Protein AF-A0A3M1L5C5-F1 (afdb_monomer_lite)

pLDDT: mean 72.17, std 18.56, range [34.12, 91.38]

Structure (mmCIF, N/CA/C/O backbone):
data_AF-A0A3M1L5C5-F1
#
_entry.id   AF-A0A3M1L5C5-F1
#
loop_
_atom_site.group_PDB
_atom_site.id
_atom_site.type_symbol
_atom_site.label_atom_id
_atom_site.label_alt_id
_atom_site.label_comp_id
_atom_site.label_asym_id
_atom_site.label_entity_id
_atom_site.label_seq_id
_atom_site.pdbx_PDB_ins_code
_atom_site.Cartn_x
_atom_site.Cartn_y
_atom_site.Cartn_z
_atom_site.occupancy
_atom_site.B_iso_or_equiv
_atom_site.auth_seq_id
_atom_site.auth_comp_id
_atom_site.auth_asym_id
_atom_site.auth_atom_id
_atom_site.pdbx_PDB_model_num
ATOM 1 N N . MET A 1 1 ? -15.051 -17.434 25.158 1.00 36.50 1 MET A N 1
ATOM 2 C CA . MET A 1 1 ? -15.790 -16.157 25.187 1.00 36.50 1 MET A CA 1
ATOM 3 C C . MET A 1 1 ? -15.010 -15.165 24.342 1.00 36.50 1 MET A C 1
ATOM 5 O O . MET A 1 1 ? -14.059 -14.577 24.832 1.00 36.50 1 MET A O 1
ATOM 9 N N . THR A 1 2 ? -15.305 -15.079 23.048 1.00 41.31 2 THR A N 1
ATOM 10 C CA . THR A 1 2 ? -14.713 -14.069 22.162 1.00 41.31 2 THR A CA 1
ATOM 11 C C . THR A 1 2 ? -15.568 -12.816 22.294 1.00 41.31 2 THR A C 1
ATOM 13 O O . THR A 1 2 ? -16.698 -12.816 21.811 1.00 41.31 2 THR A O 1
ATOM 16 N N . SER A 1 3 ? -15.082 -11.795 23.008 1.00 49.91 3 SER A N 1
ATOM 17 C CA . SER A 1 3 ? -15.701 -10.468 22.960 1.00 49.91 3 SER A CA 1
ATOM 18 C C . SER A 1 3 ? -15.765 -10.049 21.501 1.00 49.91 3 SER A C 1
ATOM 20 O O . SER A 1 3 ? -14.724 -9.942 20.853 1.00 49.91 3 SER A O 1
ATOM 22 N N . THR A 1 4 ? -16.974 -9.872 20.975 1.00 56.56 4 THR A N 1
ATOM 23 C CA . THR A 1 4 ? -17.173 -9.216 19.688 1.00 56.56 4 THR A CA 1
ATOM 24 C C . THR A 1 4 ? -16.481 -7.860 19.787 1.00 56.56 4 THR A C 1
ATOM 26 O O . THR A 1 4 ? -16.804 -7.112 20.715 1.00 56.56 4 THR A O 1
ATOM 29 N N . PRO A 1 5 ? -15.481 -7.572 18.941 1.00 66.19 5 PRO A N 1
ATOM 30 C CA . PRO A 1 5 ? -14.798 -6.296 19.009 1.00 66.19 5 PRO A CA 1
ATOM 31 C C . PRO A 1 5 ? -15.811 -5.172 18.788 1.00 66.19 5 PRO A C 1
ATOM 33 O O . PRO A 1 5 ? -16.763 -5.308 18.014 1.00 66.19 5 PRO A O 1
ATOM 36 N N . ASP A 1 6 ? -15.639 -4.091 19.544 1.00 82.25 6 ASP A N 1
ATOM 37 C CA . ASP A 1 6 ? -16.478 -2.908 19.418 1.00 82.25 6 ASP A CA 1
ATOM 38 C C . ASP A 1 6 ? -16.361 -2.388 17.971 1.00 82.25 6 ASP A C 1
ATOM 40 O O . ASP A 1 6 ? -15.245 -2.094 17.524 1.00 82.25 6 ASP A O 1
ATOM 44 N N . PRO A 1 7 ? -17.476 -2.267 17.220 1.00 83.12 7 PRO A N 1
ATOM 45 C CA . PRO A 1 7 ? -17.448 -1.796 15.837 1.00 83.12 7 PRO A CA 1
ATOM 46 C C . PRO A 1 7 ? -16.804 -0.410 15.700 1.00 83.12 7 PRO A C 1
ATOM 48 O O . PRO A 1 7 ? -16.239 -0.099 14.650 1.00 83.12 7 PRO A O 1
ATOM 51 N N . LYS A 1 8 ? -16.850 0.413 16.757 1.00 84.38 8 LYS A N 1
ATOM 52 C CA . LYS A 1 8 ? -16.126 1.678 16.838 1.00 84.38 8 LYS A CA 1
ATOM 53 C C . LYS A 1 8 ? -14.621 1.430 16.820 1.00 84.38 8 LYS A C 1
ATOM 55 O O . LYS A 1 8 ? -13.940 1.919 15.923 1.00 84.38 8 LYS A O 1
ATOM 60 N N . SER A 1 9 ? -14.110 0.644 17.769 1.00 83.25 9 SER A N 1
ATOM 61 C CA . SER A 1 9 ? -12.679 0.334 17.894 1.00 83.25 9 SER A CA 1
ATOM 62 C C . SER A 1 9 ? -12.112 -0.366 16.658 1.00 83.25 9 SER A C 1
ATOM 64 O O . SER A 1 9 ? -10.977 -0.090 16.271 1.00 83.25 9 SER A O 1
ATOM 66 N N . ASP A 1 10 ? -12.904 -1.210 15.997 1.00 86.62 10 ASP A N 1
ATOM 67 C CA . ASP A 1 10 ? -12.518 -1.851 14.739 1.00 86.62 10 ASP A CA 1
ATOM 68 C C . ASP A 1 10 ? -12.305 -0.840 13.609 1.00 86.62 10 ASP A C 1
ATOM 70 O O . ASP A 1 10 ? -11.320 -0.930 12.871 1.00 86.62 10 ASP A O 1
ATOM 74 N N . LEU A 1 11 ? -13.202 0.142 13.470 1.00 85.00 11 LEU A N 1
ATOM 75 C CA . LEU A 1 11 ? -13.046 1.214 12.487 1.00 85.00 11 LEU A CA 1
ATOM 76 C C . LEU A 1 11 ? -11.833 2.087 12.808 1.00 85.00 11 LEU A C 1
ATOM 78 O O . LEU A 1 11 ? -11.059 2.392 11.903 1.00 85.00 11 LEU A O 1
ATOM 82 N N . GLU A 1 12 ? -11.610 2.427 14.080 1.00 88.50 12 GLU A N 1
ATOM 83 C CA . GLU A 1 12 ? -10.416 3.178 14.477 1.00 88.50 12 GLU A CA 1
ATOM 84 C C . GLU A 1 12 ? -9.132 2.430 14.123 1.00 88.50 12 GLU A C 1
ATOM 86 O O . GLU A 1 12 ? -8.190 3.018 13.591 1.00 88.50 12 GLU A O 1
ATOM 91 N N . HIS A 1 13 ? -9.094 1.125 14.402 1.00 86.50 13 HIS A N 1
ATOM 92 C CA . HIS A 1 13 ? -7.939 0.295 14.102 1.00 86.50 13 HIS A CA 1
ATOM 93 C C . HIS A 1 13 ? -7.663 0.253 12.596 1.00 86.50 13 HIS A C 1
ATOM 95 O O . HIS A 1 13 ? -6.519 0.427 12.178 1.00 86.50 13 HIS A O 1
ATOM 101 N N . ARG A 1 14 ? -8.707 0.096 11.773 1.00 85.12 14 ARG A N 1
ATOM 102 C CA . ARG A 1 14 ? -8.587 0.091 10.306 1.00 85.12 14 ARG A CA 1
ATOM 103 C C . ARG A 1 14 ? -8.108 1.434 9.760 1.00 85.12 14 ARG A C 1
ATOM 105 O O . ARG A 1 14 ? -7.193 1.452 8.942 1.00 85.12 14 ARG A O 1
ATOM 112 N N . ILE A 1 15 ? -8.664 2.546 10.247 1.00 86.44 15 ILE A N 1
ATOM 113 C CA . ILE A 1 15 ? -8.257 3.898 9.836 1.00 86.44 15 ILE A CA 1
ATOM 114 C C . ILE A 1 15 ? -6.783 4.142 10.187 1.00 86.44 15 ILE A C 1
ATOM 116 O O . ILE A 1 15 ? -6.012 4.573 9.330 1.00 86.44 15 ILE A O 1
ATOM 120 N N . ARG A 1 16 ? -6.360 3.805 11.415 1.00 87.75 16 ARG A N 1
ATOM 121 C CA . ARG A 1 16 ? -4.958 3.930 11.850 1.00 87.75 16 ARG A CA 1
ATOM 122 C C . ARG A 1 16 ? -4.014 3.050 11.031 1.00 87.75 16 ARG A C 1
ATOM 124 O O . ARG A 1 16 ? -2.935 3.499 10.655 1.00 87.75 16 ARG A O 1
ATOM 131 N N . ALA A 1 17 ? -4.408 1.807 10.754 1.00 82.69 17 ALA A N 1
ATOM 132 C CA . ALA A 1 17 ? -3.598 0.870 9.983 1.00 82.69 17 ALA A CA 1
ATOM 133 C C . ALA A 1 17 ? -3.392 1.345 8.536 1.00 82.69 17 ALA A C 1
ATOM 135 O O . ALA A 1 17 ? -2.259 1.357 8.059 1.00 82.69 17 ALA A O 1
ATOM 136 N N . ALA A 1 18 ? -4.451 1.804 7.863 1.00 82.19 18 ALA A N 1
ATOM 137 C CA . ALA A 1 18 ? -4.327 2.365 6.518 1.00 82.19 18 ALA A CA 1
ATOM 138 C C . ALA A 1 18 ? -3.514 3.663 6.504 1.00 82.19 18 ALA A C 1
ATOM 140 O O . ALA A 1 18 ? -2.693 3.857 5.610 1.00 82.19 18 ALA A O 1
ATOM 141 N N . TYR A 1 19 ? -3.676 4.526 7.512 1.00 87.19 19 TYR A N 1
ATOM 142 C CA . TYR A 1 19 ? -2.877 5.747 7.604 1.00 87.19 19 TYR A CA 1
ATOM 143 C C . TYR A 1 19 ? -1.382 5.446 7.773 1.00 87.19 19 TYR A C 1
ATOM 145 O O . TYR A 1 19 ? -0.552 6.067 7.112 1.00 87.19 19 TYR A O 1
ATOM 153 N N . ARG A 1 20 ? -1.029 4.434 8.576 1.00 90.12 20 ARG A N 1
ATOM 154 C CA . ARG A 1 20 ? 0.357 3.958 8.684 1.00 90.12 20 ARG A CA 1
ATOM 155 C C . ARG A 1 20 ? 0.891 3.458 7.340 1.00 90.12 20 ARG A C 1
ATOM 157 O O . ARG A 1 20 ? 1.989 3.835 6.951 1.00 90.12 20 ARG A O 1
ATOM 164 N N . LEU A 1 21 ? 0.099 2.677 6.607 1.00 83.31 21 LEU A N 1
ATOM 165 C CA . LEU A 1 21 ? 0.492 2.156 5.295 1.00 83.31 21 LEU A CA 1
ATOM 166 C C . LEU A 1 21 ? 0.749 3.284 4.279 1.00 83.31 21 LEU A C 1
ATOM 168 O O . LEU A 1 21 ? 1.678 3.214 3.480 1.00 83.31 21 LEU A O 1
ATOM 172 N N . ILE A 1 22 ? -0.038 4.359 4.332 1.00 87.56 22 ILE A N 1
ATOM 173 C CA . ILE A 1 22 ? 0.186 5.557 3.513 1.00 87.56 22 ILE A CA 1
ATOM 174 C C . ILE A 1 22 ? 1.525 6.212 3.852 1.00 87.56 22 ILE A C 1
ATOM 176 O O . ILE A 1 22 ? 2.265 6.564 2.935 1.00 87.56 22 ILE A O 1
ATOM 180 N N . GLN A 1 23 ? 1.848 6.365 5.139 1.00 87.25 23 GLN A N 1
ATOM 181 C CA . GLN A 1 23 ? 3.136 6.924 5.561 1.00 87.25 23 GLN A CA 1
ATOM 182 C C . GLN A 1 23 ? 4.307 6.060 5.074 1.00 87.25 23 GLN A C 1
ATOM 184 O O . GLN A 1 23 ? 5.283 6.599 4.556 1.00 87.25 23 GLN A O 1
ATOM 189 N N . GLU A 1 24 ? 4.174 4.733 5.150 1.00 83.94 24 GLU A N 1
ATOM 190 C CA . GLU A 1 24 ? 5.160 3.793 4.606 1.00 83.94 24 GLU A CA 1
ATOM 191 C C . GLU A 1 24 ? 5.331 3.971 3.087 1.00 83.94 24 GLU A C 1
ATOM 193 O O . GLU A 1 24 ? 6.455 4.061 2.596 1.00 83.94 24 GLU A O 1
ATOM 198 N N . TYR A 1 25 ? 4.243 4.108 2.320 1.00 84.00 25 TYR A N 1
ATOM 199 C CA . TYR A 1 25 ? 4.338 4.365 0.877 1.00 84.00 25 TYR A CA 1
ATOM 200 C C . TYR A 1 25 ? 4.987 5.710 0.546 1.00 84.00 25 TYR A C 1
ATOM 202 O O . TYR A 1 25 ? 5.740 5.804 -0.425 1.00 84.00 25 TYR A O 1
ATOM 210 N N . GLU A 1 26 ? 4.718 6.752 1.329 1.00 85.12 26 GLU A N 1
ATOM 211 C CA . GLU A 1 26 ? 5.349 8.060 1.152 1.00 85.12 26 GLU A CA 1
ATOM 212 C C . GLU A 1 26 ? 6.854 8.003 1.430 1.00 85.12 26 GLU A C 1
ATOM 214 O O . GLU A 1 26 ? 7.645 8.546 0.655 1.00 85.12 26 GLU A O 1
ATOM 219 N N . GLU A 1 27 ? 7.271 7.279 2.467 1.00 86.31 27 GLU A N 1
ATOM 220 C CA . GLU A 1 27 ? 8.683 7.042 2.768 1.00 86.31 27 GLU A CA 1
ATOM 221 C C . GLU A 1 27 ? 9.373 6.212 1.670 1.00 86.31 27 GLU A C 1
ATOM 223 O O . GLU A 1 27 ? 10.458 6.563 1.188 1.00 86.31 27 GLU A O 1
ATOM 228 N N . LEU A 1 28 ? 8.712 5.160 1.181 1.00 79.25 28 LEU A N 1
ATOM 229 C CA . LEU A 1 28 ? 9.195 4.361 0.054 1.00 79.25 28 LEU A CA 1
ATOM 230 C C . LEU A 1 28 ? 9.289 5.187 -1.237 1.00 79.25 28 LEU A C 1
ATOM 232 O O . LEU A 1 28 ? 10.212 4.999 -2.028 1.00 79.25 28 LEU A O 1
ATOM 236 N N . MET A 1 29 ? 8.395 6.152 -1.462 1.00 83.62 29 MET A N 1
ATOM 237 C CA . MET A 1 29 ? 8.500 7.079 -2.595 1.00 83.62 29 MET A CA 1
ATOM 238 C C . MET A 1 29 ? 9.720 8.002 -2.509 1.00 83.62 29 MET A C 1
ATOM 240 O O . MET A 1 29 ? 10.295 8.348 -3.551 1.00 83.62 29 MET A O 1
ATOM 244 N N . LEU A 1 30 ? 10.098 8.424 -1.299 1.00 81.56 30 LEU A N 1
ATOM 245 C CA . LEU A 1 30 ? 11.271 9.271 -1.073 1.00 81.56 30 LEU A CA 1
ATOM 246 C C . LEU A 1 30 ? 12.569 8.500 -1.332 1.00 81.56 30 LEU A C 1
ATOM 248 O O . LEU A 1 30 ? 13.484 9.039 -1.955 1.00 81.56 30 LEU A O 1
ATOM 252 N N . THR A 1 31 ? 12.626 7.237 -0.912 1.00 81.31 31 THR A N 1
ATOM 253 C CA . THR A 1 31 ? 13.825 6.387 -1.009 1.00 81.31 31 THR A CA 1
ATOM 254 C C . THR A 1 31 ? 13.946 5.634 -2.339 1.00 81.31 31 THR A C 1
ATOM 256 O O . THR A 1 31 ? 15.054 5.303 -2.767 1.00 81.31 31 THR A O 1
ATOM 259 N N . ALA A 1 32 ? 12.838 5.397 -3.048 1.00 77.88 32 ALA A N 1
ATOM 260 C CA . ALA A 1 32 ? 12.860 4.715 -4.337 1.00 77.88 32 ALA A CA 1
ATOM 261 C C . ALA A 1 32 ? 13.642 5.511 -5.394 1.00 77.88 32 ALA A C 1
ATOM 263 O O . ALA A 1 32 ? 13.412 6.699 -5.619 1.00 77.88 32 ALA A O 1
ATOM 264 N N . SER A 1 33 ? 14.536 4.830 -6.111 1.00 70.00 33 SER A N 1
ATOM 265 C CA . SER A 1 33 ? 15.227 5.394 -7.282 1.00 70.00 33 SER A CA 1
ATOM 266 C C . SER A 1 33 ? 14.482 5.116 -8.595 1.00 70.00 33 SER A C 1
ATOM 268 O O . SER A 1 33 ? 14.659 5.846 -9.567 1.00 70.00 33 SER A O 1
ATOM 270 N N . ASP A 1 34 ? 13.627 4.085 -8.628 1.00 79.62 34 ASP A N 1
ATOM 271 C CA . ASP A 1 34 ? 12.848 3.711 -9.814 1.00 79.62 34 ASP A CA 1
ATOM 272 C C . ASP A 1 34 ? 11.567 4.566 -9.943 1.00 79.62 34 ASP A C 1
ATOM 274 O O . ASP A 1 34 ? 10.692 4.500 -9.071 1.00 79.62 34 ASP A O 1
ATOM 278 N N . PRO A 1 35 ? 11.393 5.338 -11.034 1.00 69.56 35 PRO A N 1
ATOM 279 C CA . PRO A 1 35 ? 10.185 6.128 -11.261 1.00 69.56 35 PRO A CA 1
ATOM 280 C C . PRO A 1 35 ? 8.910 5.279 -11.374 1.00 69.56 35 PRO A C 1
ATOM 282 O O . PRO A 1 35 ? 7.837 5.758 -11.004 1.00 69.56 35 PRO A O 1
ATOM 285 N N . LYS A 1 36 ? 8.986 4.015 -11.819 1.00 71.00 36 LYS A N 1
ATOM 286 C CA . LYS A 1 36 ? 7.802 3.136 -11.871 1.00 71.00 36 LYS A CA 1
ATOM 287 C C . LYS A 1 36 ? 7.345 2.710 -10.480 1.00 71.00 36 LYS A C 1
ATOM 289 O O . LYS A 1 36 ? 6.142 2.655 -10.233 1.00 71.00 36 LYS A O 1
ATOM 294 N N . ALA A 1 37 ? 8.279 2.438 -9.570 1.00 70.50 37 ALA A N 1
ATOM 295 C CA . ALA A 1 37 ? 7.965 2.176 -8.167 1.00 70.50 37 ALA A CA 1
ATOM 296 C C . ALA A 1 37 ? 7.266 3.384 -7.521 1.00 70.50 37 ALA A C 1
ATOM 298 O O . ALA A 1 37 ? 6.219 3.220 -6.903 1.00 70.50 37 ALA A O 1
ATOM 299 N N . LYS A 1 38 ? 7.743 4.612 -7.776 1.00 74.75 38 LYS A N 1
ATOM 300 C CA . LYS A 1 38 ? 7.094 5.837 -7.266 1.00 74.75 38 LYS A CA 1
ATOM 301 C C . LYS A 1 38 ? 5.657 6.008 -7.750 1.00 74.75 38 LYS A C 1
ATOM 303 O O . LYS A 1 38 ? 4.785 6.360 -6.963 1.00 74.75 38 LYS A O 1
ATOM 308 N N . VAL A 1 39 ? 5.398 5.760 -9.037 1.00 77.44 39 VAL A N 1
ATOM 309 C CA . VAL A 1 39 ? 4.034 5.829 -9.591 1.00 77.44 39 VAL A CA 1
ATOM 310 C C . VAL A 1 39 ? 3.125 4.781 -8.942 1.00 77.44 39 VAL A C 1
ATOM 312 O O . VAL A 1 39 ? 1.970 5.086 -8.648 1.00 77.44 39 VAL A O 1
ATOM 315 N N . ARG A 1 40 ? 3.643 3.576 -8.672 1.00 72.62 40 ARG A N 1
ATOM 316 C CA . ARG A 1 40 ? 2.900 2.514 -7.980 1.00 72.62 40 ARG A CA 1
ATOM 317 C C . ARG A 1 40 ? 2.580 2.889 -6.537 1.00 72.62 40 ARG A C 1
ATOM 319 O O . ARG A 1 40 ? 1.407 2.917 -6.191 1.00 72.62 40 ARG A O 1
ATOM 326 N N . TYR A 1 41 ? 3.569 3.286 -5.740 1.00 81.62 41 TYR A N 1
ATOM 327 C CA . TYR A 1 41 ? 3.344 3.722 -4.356 1.00 81.62 41 TYR A CA 1
ATOM 328 C C . TYR A 1 41 ? 2.381 4.904 -4.266 1.00 81.62 41 TYR A C 1
ATOM 330 O O . TYR A 1 41 ? 1.509 4.919 -3.405 1.00 81.62 41 TYR A O 1
ATOM 338 N N . ARG A 1 42 ? 2.453 5.851 -5.209 1.00 80.06 42 ARG A N 1
ATOM 339 C CA . ARG A 1 42 ? 1.487 6.952 -5.287 1.00 80.06 42 ARG A CA 1
ATOM 340 C C . ARG A 1 42 ? 0.064 6.453 -5.541 1.00 80.06 42 ARG A C 1
ATOM 342 O O . ARG A 1 42 ? -0.875 6.980 -4.951 1.00 80.06 42 ARG A O 1
ATOM 349 N N . ARG A 1 43 ? -0.104 5.465 -6.424 1.00 80.31 43 ARG A N 1
ATOM 350 C CA . ARG A 1 43 ? -1.409 4.862 -6.721 1.00 80.31 43 ARG A CA 1
ATOM 351 C C . ARG A 1 43 ? -1.951 4.078 -5.524 1.00 80.31 43 ARG A C 1
ATOM 353 O O . ARG A 1 43 ? -3.134 4.195 -5.230 1.00 80.31 43 ARG A O 1
ATOM 360 N N . GLU A 1 44 ? -1.110 3.307 -4.845 1.00 80.88 44 GLU A N 1
ATOM 361 C CA . GLU A 1 44 ? -1.508 2.542 -3.657 1.00 80.88 44 GLU A CA 1
ATOM 362 C C . GLU A 1 44 ? -1.851 3.466 -2.487 1.00 80.88 44 GLU A C 1
ATOM 364 O O . GLU A 1 44 ? -2.916 3.332 -1.892 1.00 80.88 44 GLU A O 1
ATOM 369 N N . ALA A 1 45 ? -1.038 4.493 -2.228 1.00 84.62 45 ALA A N 1
ATOM 370 C CA . ALA A 1 45 ? -1.354 5.517 -1.237 1.00 84.62 45 ALA A CA 1
ATOM 371 C C . ALA A 1 45 ? -2.693 6.212 -1.539 1.00 84.62 45 ALA A C 1
ATOM 373 O O . ALA A 1 45 ? -3.480 6.437 -0.623 1.00 84.62 45 ALA A O 1
ATOM 374 N N . ALA A 1 46 ? -2.988 6.513 -2.810 1.00 84.06 46 ALA A N 1
ATOM 375 C CA . ALA A 1 46 ? -4.276 7.085 -3.207 1.00 84.06 46 ALA A CA 1
ATOM 376 C C . ALA A 1 46 ? -5.456 6.139 -2.913 1.00 84.06 46 ALA A C 1
ATOM 378 O O . ALA A 1 46 ? -6.444 6.575 -2.331 1.00 84.06 46 ALA A O 1
ATOM 379 N N . GLN A 1 47 ? -5.326 4.843 -3.221 1.00 85.19 47 GLN A N 1
ATOM 380 C CA . GLN A 1 47 ? -6.356 3.845 -2.892 1.00 85.19 47 GLN A CA 1
ATOM 381 C C . GLN A 1 47 ? -6.608 3.750 -1.381 1.00 85.19 47 GLN A C 1
ATOM 383 O O . GLN A 1 47 ? -7.753 3.639 -0.945 1.00 85.19 47 GLN A O 1
ATOM 388 N N . GLN A 1 48 ? -5.554 3.822 -0.563 1.00 85.81 48 GLN A N 1
ATOM 389 C CA . GLN A 1 48 ? -5.701 3.808 0.894 1.00 85.81 48 GLN A CA 1
ATOM 390 C C . GLN A 1 48 ? -6.422 5.059 1.415 1.00 85.81 48 GLN A C 1
ATOM 392 O O . GLN A 1 48 ? -7.227 4.954 2.339 1.00 85.81 48 GLN A O 1
ATOM 397 N N . TRP A 1 49 ? -6.203 6.229 0.805 1.00 88.81 49 TRP A N 1
ATOM 398 C CA . TRP A 1 49 ? -6.967 7.435 1.139 1.00 88.81 49 TRP A CA 1
ATOM 399 C C . TRP A 1 49 ? -8.461 7.286 0.839 1.00 88.81 49 TRP A C 1
ATOM 401 O O . TRP A 1 49 ? -9.276 7.684 1.672 1.00 88.81 49 TRP A O 1
ATOM 411 N N . ASP A 1 50 ? -8.826 6.657 -0.281 1.00 88.25 50 ASP A N 1
ATOM 412 C CA . ASP A 1 50 ? -10.231 6.398 -0.625 1.00 88.25 50 ASP A CA 1
ATOM 413 C C . ASP A 1 50 ? -10.913 5.460 0.391 1.00 88.25 50 ASP A C 1
ATOM 415 O O . ASP A 1 50 ? -12.090 5.633 0.722 1.00 88.25 50 ASP A O 1
ATOM 419 N N . LEU A 1 51 ? -10.181 4.470 0.918 1.00 87.38 51 LEU A N 1
ATOM 420 C CA . LEU A 1 51 ? -10.672 3.582 1.980 1.00 87.38 51 LEU A CA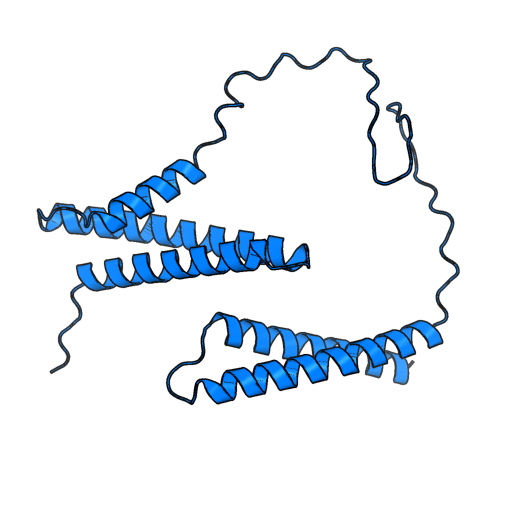 1
ATOM 421 C C . LEU A 1 51 ? -10.836 4.322 3.311 1.00 87.38 51 LEU A C 1
ATOM 423 O O . LEU A 1 51 ? -11.855 4.158 3.985 1.00 87.38 51 LEU A O 1
ATOM 427 N N . ILE A 1 52 ? -9.867 5.168 3.673 1.00 87.62 52 ILE A N 1
ATOM 428 C CA . ILE A 1 52 ? -9.944 6.010 4.871 1.00 87.62 52 ILE A CA 1
ATOM 429 C C . ILE A 1 52 ? -11.161 6.936 4.797 1.00 87.62 52 ILE A C 1
ATOM 431 O O . ILE A 1 52 ? -11.872 7.043 5.790 1.00 87.62 52 ILE A O 1
ATOM 435 N N . GLU A 1 53 ? -11.456 7.553 3.648 1.00 88.50 53 GLU A N 1
ATOM 436 C CA . GLU A 1 53 ? -12.637 8.418 3.477 1.00 88.50 53 GLU A CA 1
ATOM 437 C C . GLU A 1 53 ? -13.938 7.651 3.785 1.00 88.50 53 GLU A C 1
ATOM 439 O O . GLU A 1 53 ? -14.775 8.113 4.567 1.00 88.50 53 GLU A O 1
ATOM 444 N N . GLN A 1 54 ? -14.073 6.430 3.258 1.00 88.94 54 GLN A N 1
ATOM 445 C CA . GLN A 1 54 ? -15.240 5.571 3.500 1.00 88.94 54 GLN A CA 1
ATOM 446 C C . GLN A 1 54 ? -15.366 5.141 4.969 1.00 88.94 54 GLN A C 1
ATOM 448 O O . GLN A 1 54 ? -16.464 5.154 5.543 1.00 88.94 54 GLN A O 1
ATOM 453 N N . TRP A 1 55 ? -14.256 4.761 5.605 1.00 90.75 55 TRP A N 1
ATOM 454 C CA . TRP A 1 55 ? -14.260 4.338 7.006 1.00 90.75 55 TRP A CA 1
ATOM 455 C C . TRP A 1 55 ? -14.465 5.503 7.966 1.00 90.75 55 TRP A C 1
ATOM 457 O O . TRP A 1 55 ? -15.199 5.341 8.937 1.00 90.75 55 TRP A O 1
ATOM 467 N N . VAL A 1 56 ? -13.901 6.680 7.684 1.00 89.50 56 VAL A N 1
ATOM 468 C CA . VAL A 1 56 ? -14.132 7.908 8.458 1.00 89.50 56 VAL A CA 1
ATOM 469 C C . VAL A 1 56 ? -15.601 8.314 8.388 1.00 89.50 56 VAL A C 1
ATOM 471 O O . VAL A 1 56 ? -16.187 8.603 9.427 1.00 89.50 56 VAL A O 1
ATOM 474 N N . ALA A 1 57 ? -16.231 8.274 7.209 1.00 89.44 57 ALA A N 1
ATOM 475 C CA . ALA A 1 57 ? -17.661 8.560 7.079 1.00 89.44 57 ALA A CA 1
ATOM 476 C C . ALA A 1 57 ? -18.518 7.578 7.901 1.00 89.44 57 ALA A C 1
ATOM 478 O O . ALA A 1 57 ? -19.441 7.982 8.613 1.00 89.44 57 ALA A O 1
ATOM 479 N N . SER A 1 58 ? -18.168 6.289 7.857 1.00 89.06 58 SER A N 1
ATOM 480 C CA . SER A 1 58 ? -18.829 5.245 8.651 1.00 89.06 58 SER A CA 1
ATOM 481 C C . SER A 1 58 ? -18.624 5.450 10.159 1.00 89.06 58 SER A C 1
ATOM 483 O O . SER A 1 58 ? -19.566 5.312 10.939 1.00 89.06 58 SER A O 1
ATOM 485 N N . TYR A 1 59 ? -17.411 5.826 10.571 1.00 89.38 59 TYR A N 1
ATOM 486 C CA . TYR A 1 59 ? -17.046 6.110 11.959 1.00 89.38 59 TYR A CA 1
ATOM 487 C C . TYR A 1 59 ? -17.764 7.354 12.489 1.00 89.38 59 TYR A C 1
ATOM 489 O O . TYR A 1 59 ? -18.319 7.319 13.583 1.00 89.38 59 TYR A O 1
ATOM 497 N N . GLN A 1 60 ? -17.855 8.422 11.693 1.00 90.12 60 GLN A N 1
ATOM 498 C CA . GLN A 1 60 ? -18.592 9.633 12.047 1.00 90.12 60 GLN A CA 1
ATOM 499 C C . GLN A 1 60 ? -20.084 9.347 12.259 1.00 90.12 60 GLN A C 1
ATOM 501 O O . GLN A 1 60 ? -20.658 9.800 13.250 1.00 90.12 60 GLN A O 1
ATOM 506 N N . ALA A 1 61 ? -20.712 8.573 11.368 1.00 89.62 61 ALA A N 1
ATOM 507 C CA . ALA A 1 61 ? -22.111 8.174 11.523 1.00 89.62 61 ALA A CA 1
ATOM 508 C C . ALA A 1 61 ? -22.331 7.338 12.798 1.00 89.62 61 ALA A C 1
ATOM 510 O O . ALA A 1 61 ? -23.357 7.467 13.468 1.00 89.62 61 ALA A O 1
ATOM 511 N N . LEU A 1 62 ? -21.359 6.496 13.156 1.00 89.88 62 LEU A N 1
ATOM 512 C CA . LEU A 1 62 ? -21.395 5.694 14.373 1.00 89.88 62 LEU A CA 1
ATOM 513 C C . LEU A 1 62 ? -21.217 6.560 15.633 1.00 89.88 62 LEU A C 1
ATOM 515 O O . LEU A 1 62 ? -22.011 6.433 16.561 1.00 89.88 62 LEU A O 1
ATOM 519 N N . CYS A 1 63 ? -20.271 7.502 15.637 1.00 89.06 63 CYS A N 1
ATOM 520 C CA . CYS A 1 63 ? -20.092 8.492 16.706 1.00 89.06 63 CYS A CA 1
ATOM 521 C C . CYS A 1 63 ? -21.358 9.330 16.944 1.00 89.06 63 CYS A C 1
ATOM 523 O O . CYS A 1 63 ? -21.772 9.490 18.087 1.00 89.06 63 CYS A O 1
ATOM 525 N N . GLN A 1 64 ? -22.022 9.795 15.879 1.00 90.75 64 GLN A N 1
ATOM 526 C CA . GLN A 1 64 ? -23.286 10.541 15.985 1.00 90.75 64 GLN A CA 1
ATOM 527 C C . GLN A 1 64 ? -24.407 9.715 16.621 1.00 90.75 64 GLN A C 1
ATOM 529 O O . GLN A 1 64 ? -25.209 10.240 17.384 1.00 90.75 64 GLN A O 1
ATOM 534 N N . ARG A 1 65 ? -24.471 8.415 16.314 1.00 90.75 65 ARG A N 1
ATOM 535 C CA . ARG A 1 65 ? -25.467 7.510 16.902 1.00 90.75 65 ARG A CA 1
ATOM 536 C C . ARG A 1 65 ? -25.211 7.213 18.376 1.00 90.75 65 ARG A C 1
ATOM 538 O O . ARG A 1 65 ? -26.165 6.931 19.092 1.00 90.75 65 ARG A O 1
ATOM 545 N N . LEU A 1 66 ? -23.947 7.210 18.788 1.00 89.88 66 LEU A N 1
ATOM 546 C CA . LEU A 1 66 ? -23.533 6.937 20.164 1.00 89.88 66 LEU A CA 1
ATOM 547 C C . LEU A 1 66 ? -23.425 8.207 21.023 1.00 89.88 66 LEU A C 1
ATOM 549 O O . LEU A 1 66 ? -23.181 8.087 22.216 1.00 89.88 66 LEU A O 1
ATOM 553 N N . ASP A 1 67 ? -23.614 9.393 20.434 1.00 91.38 67 ASP A N 1
ATOM 554 C CA . ASP A 1 67 ? -23.378 10.701 21.069 1.00 91.38 67 ASP A CA 1
ATOM 555 C C . ASP A 1 67 ? -21.956 10.839 21.650 1.00 91.38 67 ASP A C 1
ATOM 557 O O . ASP A 1 67 ? -21.704 11.519 22.644 1.00 91.38 67 ASP A O 1
ATOM 561 N N . GLU A 1 68 ? -20.993 10.166 21.014 1.00 88.62 68 GLU A N 1
ATOM 562 C CA . GLU A 1 68 ? -19.597 10.172 21.434 1.00 88.62 68 GLU A CA 1
ATOM 563 C C . GLU A 1 68 ? -18.748 11.045 20.506 1.00 88.62 68 GLU A C 1
ATOM 565 O O . GLU A 1 68 ? -18.902 10.997 19.279 1.00 88.62 68 GLU A O 1
ATOM 570 N N . PRO A 1 69 ? -17.787 11.809 21.055 1.00 86.06 69 PRO A N 1
ATOM 571 C CA . PRO A 1 69 ? -16.885 12.594 20.236 1.00 86.06 69 PRO A CA 1
ATOM 572 C C . PRO A 1 69 ? -15.982 11.687 19.390 1.00 86.06 69 PRO A C 1
ATOM 574 O O . PRO A 1 69 ? -15.511 10.631 19.823 1.00 86.06 69 PRO A O 1
ATOM 577 N N . MET A 1 70 ? -15.719 12.142 18.166 1.00 84.19 70 MET A N 1
ATOM 578 C CA . MET A 1 70 ? -14.766 11.524 17.248 1.00 84.19 70 MET A CA 1
ATOM 579 C C . MET A 1 70 ? -13.351 11.609 17.837 1.00 84.19 70 MET A C 1
ATOM 581 O O . MET A 1 70 ? -12.947 12.683 18.288 1.00 84.19 70 MET A O 1
ATOM 585 N N . ALA A 1 71 ? -12.589 10.510 17.814 1.00 88.31 71 ALA A N 1
ATOM 586 C CA . ALA A 1 71 ? -11.204 10.517 18.286 1.00 88.31 71 ALA A CA 1
ATOM 587 C C . ALA A 1 71 ? -10.369 11.577 1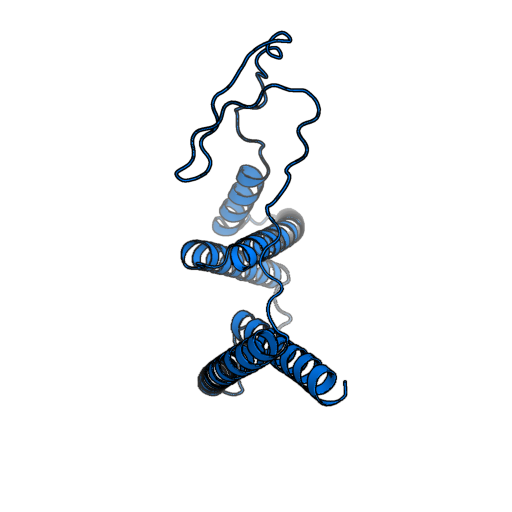7.543 1.00 88.31 71 ALA A C 1
ATOM 589 O O . ALA A 1 71 ? -10.406 11.646 16.312 1.00 88.31 71 ALA A O 1
ATOM 590 N N . GLU A 1 72 ? -9.603 12.383 18.287 1.00 86.00 72 GLU A N 1
ATOM 591 C CA . GLU A 1 72 ? -8.878 13.549 17.752 1.00 86.00 72 GLU A CA 1
ATOM 592 C C . GLU A 1 72 ? -7.971 13.189 16.569 1.00 86.00 72 GLU A C 1
ATOM 594 O O . GLU A 1 72 ? -8.002 13.839 15.528 1.00 86.00 72 GLU A O 1
ATOM 599 N N . GLU A 1 73 ? -7.225 12.098 16.710 1.00 85.06 73 GLU A N 1
ATOM 600 C CA . GLU A 1 73 ? -6.329 11.555 15.690 1.00 85.06 73 GLU A CA 1
ATOM 601 C C . GLU A 1 73 ? -7.065 11.233 14.378 1.00 85.06 73 GLU A C 1
ATOM 603 O O . GLU A 1 73 ? -6.595 11.568 13.295 1.00 85.06 73 GLU A O 1
ATOM 608 N N . ILE A 1 74 ? -8.267 10.654 14.457 1.00 88.38 74 ILE A N 1
ATOM 609 C CA . ILE A 1 74 ? -9.074 10.331 13.273 1.00 88.38 74 ILE A CA 1
ATOM 610 C C . ILE A 1 74 ? -9.598 11.606 12.615 1.00 88.38 74 ILE A C 1
ATOM 612 O O . ILE A 1 74 ? -9.634 11.684 11.386 1.00 88.38 74 ILE A O 1
ATOM 616 N N . ARG A 1 75 ? -9.932 12.641 13.400 1.00 88.94 75 ARG A N 1
ATOM 617 C CA . ARG A 1 75 ? -10.277 13.953 12.830 1.00 88.94 75 ARG A CA 1
ATOM 618 C C . ARG A 1 75 ? -9.102 14.561 12.072 1.00 88.94 75 ARG A C 1
ATOM 620 O O . ARG A 1 75 ? -9.306 15.131 11.004 1.00 88.94 75 ARG A O 1
ATOM 627 N N . GLN A 1 76 ? -7.887 14.437 12.606 1.00 89.81 76 GLN A N 1
ATOM 628 C CA . GLN A 1 76 ? -6.675 14.929 11.947 1.00 89.81 76 GLN A CA 1
ATOM 629 C C . GLN A 1 76 ? -6.422 14.182 10.634 1.00 89.81 76 GLN A C 1
ATOM 631 O O . GLN A 1 76 ? -6.204 14.819 9.606 1.00 89.81 76 GLN A O 1
ATOM 636 N N . ILE A 1 77 ? -6.541 12.850 10.636 1.00 86.88 77 ILE A N 1
ATOM 637 C CA . ILE A 1 77 ? -6.426 12.024 9.424 1.00 86.88 77 ILE A CA 1
ATOM 638 C C . ILE A 1 77 ? -7.479 12.437 8.381 1.00 86.88 77 ILE A C 1
ATOM 640 O O . ILE A 1 77 ? -7.152 12.617 7.207 1.00 86.88 77 ILE A O 1
ATOM 644 N N . ALA A 1 78 ? -8.726 12.664 8.799 1.00 87.25 78 ALA A N 1
ATOM 645 C CA . ALA A 1 78 ? -9.790 13.140 7.916 1.00 87.25 78 ALA A CA 1
ATOM 646 C C . ALA A 1 78 ? -9.483 14.531 7.323 1.00 87.25 78 ALA A C 1
ATOM 648 O O . ALA A 1 78 ? -9.661 14.755 6.126 1.00 87.25 78 ALA A O 1
ATOM 649 N N . ALA A 1 79 ? -8.971 15.460 8.135 1.00 88.25 79 ALA A N 1
ATOM 650 C CA . ALA A 1 79 ? -8.577 16.795 7.681 1.00 88.25 79 ALA A CA 1
ATOM 651 C C . ALA A 1 79 ? -7.425 16.758 6.660 1.00 88.25 79 ALA A C 1
ATOM 653 O O . ALA A 1 79 ? -7.416 17.541 5.703 1.00 88.25 79 ALA A O 1
ATOM 654 N N . LEU A 1 80 ? -6.476 15.830 6.824 1.00 87.06 80 LEU A N 1
ATOM 655 C CA . LEU A 1 80 ? -5.407 15.592 5.851 1.00 87.06 80 LEU A CA 1
ATOM 656 C C . LEU A 1 80 ? -5.959 15.064 4.520 1.00 87.06 80 LEU A C 1
ATOM 658 O O . LEU A 1 80 ? -5.545 15.543 3.463 1.00 87.06 80 LEU A O 1
ATOM 662 N N . ALA A 1 81 ? -6.928 14.145 4.561 1.00 81.88 81 ALA A N 1
ATOM 663 C CA . ALA A 1 81 ? -7.586 13.630 3.359 1.00 81.88 81 ALA A CA 1
ATOM 664 C C . ALA A 1 81 ? -8.271 14.756 2.560 1.00 81.88 81 ALA A C 1
ATOM 666 O O . ALA A 1 81 ? -8.070 14.883 1.351 1.00 81.88 81 ALA A O 1
ATOM 667 N N . VAL A 1 82 ? -9.013 15.635 3.247 1.00 80.62 82 VAL A N 1
ATOM 668 C CA . VAL A 1 82 ? -9.674 16.804 2.637 1.00 80.62 82 VAL A CA 1
ATOM 669 C C . VAL A 1 82 ? -8.652 17.773 2.038 1.00 80.62 82 VAL A C 1
ATOM 671 O O . VAL A 1 82 ? -8.813 18.214 0.901 1.00 80.62 82 VAL A O 1
ATOM 674 N N . SER A 1 83 ? -7.570 18.064 2.765 1.00 81.19 83 SER A N 1
ATOM 675 C CA . SER A 1 83 ? -6.522 18.985 2.301 1.00 81.19 83 SER A CA 1
ATOM 676 C C . SER A 1 83 ? -5.795 18.478 1.052 1.00 81.19 83 SER A C 1
ATOM 678 O O . SER A 1 83 ? -5.341 19.280 0.243 1.00 81.19 83 SER A O 1
ATOM 680 N N . ARG A 1 84 ? -5.697 17.155 0.864 1.00 71.31 84 ARG A N 1
ATOM 681 C CA . ARG A 1 84 ? -5.109 16.547 -0.341 1.00 71.31 84 ARG A CA 1
ATOM 682 C C . ARG A 1 84 ? -6.025 16.561 -1.557 1.00 71.31 84 ARG A C 1
ATOM 684 O O . ARG A 1 84 ? -5.532 16.601 -2.681 1.00 71.31 84 ARG A O 1
ATOM 691 N N . LYS A 1 85 ? -7.336 16.477 -1.333 1.00 66.56 85 LYS A N 1
ATOM 692 C CA . LYS A 1 85 ? -8.356 16.511 -2.390 1.00 66.56 85 LYS A CA 1
ATOM 693 C C . LYS A 1 85 ? -8.633 17.940 -2.859 1.00 66.56 85 LYS A C 1
ATOM 695 O O . LYS A 1 85 ? -9.145 18.130 -3.960 1.00 66.56 85 LYS A O 1
ATOM 700 N N . ALA A 1 86 ? -8.285 18.935 -2.039 1.00 49.75 86 ALA A N 1
ATOM 701 C CA . ALA A 1 86 ? -8.334 20.330 -2.434 1.00 49.75 86 ALA A CA 1
ATOM 702 C C . ALA A 1 86 ? -7.408 20.554 -3.646 1.00 49.75 86 ALA A C 1
ATOM 704 O O . ALA A 1 86 ? -6.211 20.257 -3.561 1.00 49.75 86 ALA A O 1
ATOM 705 N N . PRO A 1 87 ? -7.926 21.069 -4.776 1.00 48.69 87 PRO A N 1
ATOM 706 C CA . PRO A 1 87 ? -7.063 21.525 -5.853 1.00 48.69 87 PRO A CA 1
ATOM 707 C C . PRO A 1 87 ? -6.105 22.586 -5.291 1.00 48.69 87 PRO A C 1
ATOM 709 O O . PRO A 1 87 ? -6.492 23.345 -4.392 1.00 48.69 87 PRO A O 1
ATOM 712 N N . PRO A 1 88 ? -4.848 22.646 -5.769 1.00 44.06 88 PRO A N 1
ATOM 713 C CA . PRO A 1 88 ? -3.923 23.674 -5.318 1.00 44.06 88 PRO A CA 1
ATOM 714 C C . PRO A 1 88 ? -4.587 25.050 -5.500 1.00 44.06 88 PRO A C 1
ATOM 716 O O . PRO A 1 88 ? -5.273 25.254 -6.504 1.00 44.06 88 PRO A O 1
ATOM 719 N N . PRO A 1 89 ? -4.383 26.020 -4.590 1.00 47.78 89 PRO A N 1
ATOM 720 C CA . PRO A 1 89 ? -4.999 27.353 -4.666 1.00 47.78 89 PRO A CA 1
ATOM 721 C C . PRO A 1 89 ? -4.540 28.214 -5.872 1.00 47.78 89 PRO A C 1
ATOM 723 O O . PRO A 1 89 ? -4.640 29.435 -5.844 1.00 47.78 89 PRO A O 1
ATOM 726 N N . SER A 1 90 ? -4.053 27.598 -6.953 1.00 48.62 90 SER A N 1
ATOM 727 C CA . SER A 1 90 ? -3.570 28.216 -8.191 1.00 48.62 90 SER A CA 1
ATOM 728 C C . SER A 1 90 ? -4.477 27.951 -9.405 1.00 48.62 90 SER A C 1
ATOM 730 O O . SER A 1 90 ? -4.057 28.148 -10.538 1.00 48.62 90 SER A O 1
ATOM 732 N N . GLU A 1 91 ? -5.727 27.526 -9.190 1.00 45.41 91 GLU A N 1
ATOM 733 C CA . GLU A 1 91 ? -6.705 27.291 -10.270 1.00 45.41 91 GLU A CA 1
ATOM 734 C C . GLU A 1 91 ? -8.016 28.083 -10.080 1.00 45.41 91 GLU A C 1
ATOM 736 O O . GLU A 1 91 ? -9.069 27.719 -10.585 1.00 45.41 91 GLU A O 1
ATOM 741 N N . ALA A 1 92 ? -7.955 29.209 -9.357 1.00 45.78 92 ALA A N 1
ATOM 742 C CA . ALA A 1 92 ? -9.008 30.238 -9.344 1.00 45.78 92 ALA A CA 1
ATOM 743 C C . ALA A 1 92 ? -8.609 31.515 -10.114 1.00 45.78 92 ALA A C 1
ATOM 745 O O . ALA A 1 92 ? -9.335 32.505 -10.110 1.00 45.78 92 ALA A O 1
ATOM 746 N N . ALA A 1 93 ? -7.471 31.498 -10.806 1.00 46.38 93 ALA A N 1
ATOM 747 C CA . ALA A 1 93 ? -7.083 32.539 -11.748 1.00 46.38 93 ALA A CA 1
ATOM 748 C C . ALA A 1 93 ? -6.208 31.912 -12.835 1.00 46.38 93 ALA A C 1
ATOM 750 O O . ALA A 1 93 ? -4.984 32.007 -12.795 1.00 46.38 93 ALA A O 1
ATOM 751 N N . ALA A 1 94 ? -6.833 31.246 -13.806 1.00 43.84 94 ALA A N 1
ATOM 752 C CA . ALA A 1 94 ? -6.160 31.037 -15.078 1.00 43.84 94 ALA A CA 1
ATOM 753 C C . ALA A 1 94 ? -5.782 32.430 -15.628 1.00 43.84 94 ALA A C 1
ATOM 755 O O . ALA A 1 94 ? -6.684 33.256 -15.810 1.00 43.84 94 ALA A O 1
ATOM 756 N N . PRO A 1 95 ? -4.495 32.749 -15.870 1.00 50.66 95 PRO A N 1
ATOM 757 C CA . PRO A 1 95 ? -4.182 33.883 -16.724 1.00 50.66 95 PRO A CA 1
ATOM 758 C C . PRO A 1 95 ? -4.810 33.615 -18.104 1.00 50.66 95 PRO A C 1
ATOM 760 O O . PRO A 1 95 ? -4.869 32.452 -18.522 1.00 50.66 95 PRO A O 1
ATOM 763 N N . PRO A 1 96 ? -5.317 34.645 -18.809 1.00 52.09 96 PRO A N 1
ATOM 764 C CA . PRO A 1 96 ? -5.857 34.457 -20.152 1.00 52.09 96 PRO A CA 1
ATOM 765 C C . PRO A 1 96 ? -4.824 33.719 -21.020 1.00 52.09 96 PRO A C 1
ATOM 767 O O . PRO A 1 96 ? -3.622 33.955 -20.848 1.00 52.09 96 PRO A O 1
ATOM 770 N N . PRO A 1 97 ? -5.251 32.811 -21.920 1.00 53.12 97 PRO A N 1
ATOM 771 C CA . PRO A 1 97 ? -4.319 32.052 -22.745 1.00 53.12 97 PRO A CA 1
ATOM 772 C C . PRO A 1 97 ? -3.378 33.016 -23.484 1.00 53.12 97 PRO A C 1
ATOM 774 O O . PRO A 1 97 ? -3.845 34.045 -23.988 1.00 53.12 97 PRO A O 1
ATOM 777 N N . PRO A 1 98 ? -2.063 32.731 -23.549 1.00 47.34 98 PRO A N 1
ATOM 778 C CA . PRO A 1 98 ? -1.151 33.559 -24.318 1.00 47.34 98 PRO A CA 1
ATOM 779 C C . PRO A 1 98 ? -1.595 33.550 -25.782 1.00 47.34 98 PRO A C 1
ATOM 781 O O . PRO A 1 98 ? -1.909 32.501 -26.348 1.00 47.34 98 PRO A O 1
ATOM 784 N N . ALA A 1 99 ? -1.650 34.741 -26.377 1.00 46.12 99 ALA A N 1
ATOM 785 C CA . ALA A 1 99 ? -1.964 34.917 -27.783 1.00 46.12 99 ALA A CA 1
ATOM 786 C C . ALA A 1 99 ? -1.061 34.028 -28.654 1.00 46.12 99 ALA A C 1
ATOM 788 O O . ALA A 1 99 ? 0.142 33.908 -28.412 1.00 46.12 99 ALA A O 1
ATOM 789 N N . THR A 1 100 ? -1.666 33.416 -29.670 1.00 37.88 100 THR A N 1
ATOM 790 C CA . THR A 1 100 ? -1.015 32.636 -30.722 1.00 37.88 100 THR A CA 1
ATOM 791 C C . THR A 1 100 ? 0.280 33.312 -31.189 1.00 37.88 100 THR A C 1
ATOM 793 O O . THR A 1 100 ? 0.230 34.416 -31.727 1.00 37.88 100 THR A O 1
ATOM 796 N N . GLY A 1 101 ? 1.431 32.652 -30.994 1.00 42.25 101 GLY A N 1
ATOM 797 C CA . GLY A 1 101 ? 2.719 33.083 -31.563 1.00 42.25 101 GLY A CA 1
ATOM 798 C C . GLY A 1 101 ? 3.919 33.213 -30.614 1.00 42.25 101 GLY A C 1
ATOM 799 O O . GLY A 1 101 ? 4.960 33.691 -31.055 1.00 42.25 101 GLY A O 1
ATOM 800 N N . ALA A 1 102 ? 3.833 32.811 -29.343 1.00 37.16 102 ALA A N 1
ATOM 801 C CA . ALA A 1 102 ? 4.979 32.902 -28.428 1.00 37.16 102 ALA A CA 1
ATOM 802 C C . ALA A 1 102 ? 5.906 31.667 -28.485 1.00 37.16 102 ALA A C 1
ATOM 804 O O . ALA A 1 102 ? 5.471 30.530 -28.300 1.00 37.16 102 ALA A O 1
ATOM 805 N N . THR A 1 103 ? 7.201 31.914 -28.702 1.00 37.12 103 THR A N 1
ATOM 806 C CA . THR A 1 103 ? 8.294 30.926 -28.673 1.00 37.12 103 THR A CA 1
ATOM 807 C C . THR A 1 103 ? 8.784 30.714 -27.239 1.00 37.12 103 THR A C 1
ATOM 809 O O . THR A 1 103 ? 9.078 31.689 -26.549 1.00 37.12 103 THR A O 1
ATOM 812 N N . TYR A 1 104 ? 8.960 29.462 -26.805 1.00 40.44 104 TYR A N 1
ATOM 813 C CA . TYR A 1 104 ? 9.559 29.139 -25.503 1.00 40.44 104 TYR A CA 1
ATOM 814 C C . TYR A 1 104 ? 10.780 28.228 -25.663 1.00 40.44 104 TYR A C 1
ATOM 816 O O . TYR A 1 104 ? 10.787 27.306 -26.478 1.00 40.44 104 TYR A O 1
ATOM 824 N N . GLN A 1 105 ? 11.818 28.487 -24.866 1.00 37.97 105 GLN A N 1
ATOM 825 C CA . GLN A 1 105 ? 13.008 27.644 -24.762 1.00 37.97 105 GLN A CA 1
ATOM 826 C C . GLN A 1 105 ? 12.748 26.555 -23.716 1.00 37.97 105 GLN A C 1
ATOM 828 O O . GLN A 1 105 ? 12.437 26.870 -22.569 1.00 37.97 105 GLN A O 1
ATOM 833 N N . VAL A 1 106 ? 12.877 25.282 -24.095 1.00 39.19 106 VAL A N 1
ATOM 834 C CA . VAL A 1 106 ? 12.755 24.154 -23.160 1.00 39.19 106 VAL A CA 1
ATOM 835 C C . VAL A 1 106 ? 14.079 23.408 -23.123 1.00 39.19 106 VAL A C 1
ATOM 837 O O . VAL A 1 106 ? 14.640 23.054 -24.158 1.00 39.19 106 VAL A O 1
ATOM 840 N N . GLN A 1 107 ? 14.581 23.180 -21.914 1.00 34.12 107 GLN A N 1
ATOM 841 C CA . GLN A 1 107 ? 15.849 22.510 -21.671 1.00 34.12 107 GLN A CA 1
ATOM 842 C C . GLN A 1 107 ? 15.558 21.080 -21.205 1.00 34.12 107 GLN A C 1
ATOM 844 O O . GLN A 1 107 ? 15.026 20.875 -20.114 1.00 34.12 107 GLN A O 1
ATOM 849 N N . ILE A 1 108 ? 15.864 20.085 -22.043 1.00 42.88 108 ILE A N 1
ATOM 850 C CA . ILE A 1 108 ? 15.759 18.664 -21.686 1.00 42.88 108 ILE A CA 1
ATOM 851 C C . ILE A 1 108 ? 17.180 18.093 -21.662 1.00 42.88 108 ILE A C 1
ATOM 853 O O . ILE A 1 108 ? 17.781 17.828 -22.700 1.00 42.88 108 ILE A O 1
ATOM 857 N N . GLY A 1 109 ? 17.743 17.929 -20.462 1.00 58.00 109 GLY A N 1
ATOM 858 C CA . GLY A 1 109 ? 19.122 17.460 -20.283 1.00 58.00 109 GLY A CA 1
ATOM 859 C C . GLY A 1 109 ? 20.178 18.483 -20.736 1.00 58.00 109 GLY A C 1
ATOM 860 O O . GLY A 1 109 ? 20.007 19.682 -20.533 1.00 58.00 109 GLY A O 1
ATOM 861 N N . GLN A 1 110 ? 21.288 18.017 -21.325 1.00 38.41 110 GLN A N 1
ATOM 862 C CA . GLN A 1 110 ? 22.405 18.871 -21.780 1.00 38.41 110 GLN A CA 1
ATOM 863 C C . GLN A 1 110 ? 22.273 19.399 -23.222 1.00 38.41 110 GLN A C 1
ATOM 865 O O . GLN A 1 110 ? 23.229 19.955 -23.756 1.00 38.41 110 GLN A O 1
ATOM 870 N N . ALA A 1 111 ? 21.114 19.252 -23.866 1.00 39.88 111 ALA A N 1
ATOM 871 C CA . ALA A 1 111 ? 20.885 19.778 -25.209 1.00 39.88 111 ALA A CA 1
ATOM 872 C C . ALA A 1 111 ? 19.886 20.943 -25.176 1.00 39.88 111 ALA A C 1
ATOM 874 O O . ALA A 1 111 ? 18.769 20.810 -24.673 1.00 39.88 111 ALA A O 1
ATOM 875 N N . THR A 1 112 ? 20.291 22.083 -25.737 1.00 34.19 112 THR A N 1
ATOM 876 C CA . THR A 1 112 ? 19.438 23.264 -25.928 1.00 34.19 112 THR A CA 1
ATOM 877 C C . THR A 1 112 ? 18.854 23.231 -27.338 1.00 34.19 112 THR A C 1
ATOM 879 O O . THR A 1 112 ? 19.608 23.212 -28.309 1.00 34.19 112 THR A O 1
ATOM 882 N N . GLY A 1 113 ? 17.526 23.253 -27.466 1.00 39.56 113 GLY A N 1
ATOM 883 C CA . GLY A 1 113 ? 16.832 23.333 -28.754 1.00 39.56 113 GLY A CA 1
ATOM 884 C C . GLY A 1 113 ? 15.638 24.288 -28.701 1.00 39.56 113 GLY A C 1
ATOM 885 O O . GLY A 1 113 ? 15.012 24.445 -27.654 1.00 39.56 113 GLY A O 1
ATOM 886 N N . ILE A 1 114 ? 15.336 24.943 -29.826 1.00 36.97 114 ILE A N 1
ATOM 88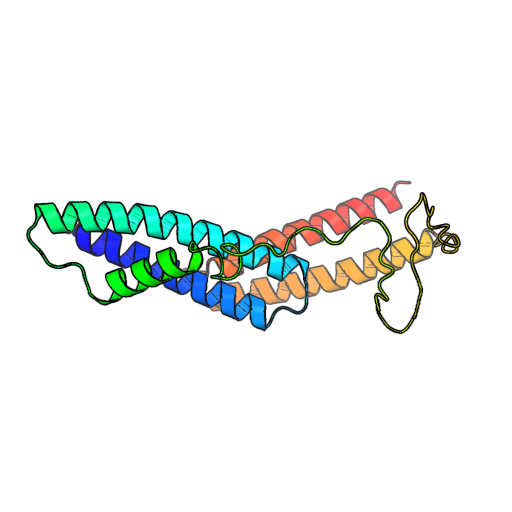7 C CA . ILE A 1 114 ? 14.143 25.784 -30.004 1.00 36.97 114 ILE A CA 1
ATOM 888 C C . ILE A 1 114 ? 13.111 24.963 -30.780 1.00 36.97 114 ILE A C 1
ATOM 890 O O . ILE A 1 114 ? 13.406 24.496 -31.878 1.00 36.97 114 ILE A O 1
ATOM 894 N N . ALA A 1 115 ? 11.912 24.794 -30.223 1.00 43.00 115 ALA A N 1
ATOM 895 C CA . ALA A 1 115 ? 10.791 24.160 -30.910 1.00 43.00 115 ALA A CA 1
ATOM 896 C C . ALA A 1 115 ? 9.826 25.239 -31.420 1.00 43.00 115 ALA A C 1
ATOM 898 O O . ALA A 1 115 ? 9.359 26.072 -30.645 1.00 43.00 115 ALA A O 1
ATOM 899 N N . ILE A 1 116 ? 9.530 25.222 -32.721 1.00 39.00 116 ILE A N 1
ATOM 900 C CA . ILE A 1 116 ? 8.470 26.028 -33.337 1.00 39.00 116 ILE A CA 1
ATOM 901 C C . ILE A 1 116 ? 7.355 25.061 -33.731 1.00 39.00 116 ILE A C 1
ATOM 903 O O . ILE A 1 116 ? 7.615 24.021 -34.338 1.00 39.00 116 ILE A O 1
ATOM 907 N N . GLY A 1 117 ? 6.127 25.379 -33.324 1.00 40.78 117 GLY A N 1
ATOM 908 C CA . GLY A 1 117 ? 4.948 24.573 -33.605 1.00 40.78 117 GLY A CA 1
ATOM 909 C C . GLY A 1 117 ? 4.615 24.574 -35.091 1.00 40.78 117 GLY A C 1
ATOM 910 O O . GLY A 1 117 ? 4.032 25.530 -35.575 1.00 40.78 117 GLY A O 1
ATOM 911 N N . ASP A 1 118 ? 5.017 23.513 -35.782 1.00 42.31 118 ASP A N 1
ATOM 912 C CA . ASP A 1 118 ? 4.163 22.718 -36.668 1.00 42.31 118 ASP A CA 1
ATOM 913 C C . ASP A 1 118 ? 4.926 21.435 -37.062 1.00 42.31 118 ASP A C 1
ATOM 915 O O . ASP A 1 118 ? 6.021 21.485 -37.617 1.00 42.31 118 ASP A O 1
ATOM 919 N N . GLY A 1 119 ? 4.375 20.266 -36.717 1.00 45.97 119 GLY A N 1
ATOM 920 C CA . GLY A 1 119 ? 4.695 18.982 -37.364 1.00 45.97 119 GLY A CA 1
ATOM 921 C C . GLY A 1 119 ? 6.139 18.444 -37.360 1.00 45.97 119 GLY A C 1
ATOM 922 O O . GLY A 1 119 ? 6.527 17.805 -38.336 1.00 45.97 119 GLY A O 1
ATOM 923 N N . ALA A 1 120 ? 6.942 18.618 -36.305 1.00 35.75 120 ALA A N 1
ATOM 924 C CA . ALA A 1 120 ? 8.282 18.016 -36.259 1.00 35.75 120 ALA A CA 1
ATOM 925 C C . ALA A 1 120 ? 8.233 16.489 -36.020 1.00 35.75 120 ALA A C 1
ATOM 927 O O . ALA A 1 120 ? 7.984 16.026 -34.905 1.00 35.75 120 ALA A O 1
ATOM 928 N N . GLN A 1 121 ? 8.517 15.693 -37.058 1.00 35.31 121 GLN A N 1
ATOM 929 C CA . GLN A 1 121 ? 8.880 14.282 -36.897 1.00 35.31 121 GLN A CA 1
ATOM 930 C C . GLN A 1 121 ? 10.279 14.175 -36.284 1.00 35.31 121 GLN A C 1
ATOM 932 O O . GLN A 1 121 ? 11.264 14.656 -36.845 1.00 35.31 121 GLN A O 1
ATOM 937 N N . VAL A 1 122 ? 10.372 13.492 -35.145 1.00 38.28 122 VAL A N 1
ATOM 938 C CA . VAL A 1 122 ? 11.648 13.075 -34.564 1.00 38.28 122 VAL A CA 1
ATOM 939 C C . VAL A 1 122 ? 12.181 11.908 -35.393 1.00 38.28 122 VAL A C 1
ATOM 941 O O . VAL A 1 122 ? 11.761 10.767 -35.209 1.00 38.28 122 VAL A O 1
ATOM 944 N N . ILE A 1 123 ? 13.116 12.177 -36.303 1.00 34.97 123 ILE A N 1
ATOM 945 C CA . ILE A 1 123 ? 13.954 11.124 -36.884 1.00 34.97 123 ILE A CA 1
ATOM 946 C C . ILE A 1 123 ? 14.984 10.757 -35.811 1.00 34.97 123 ILE A C 1
ATOM 948 O O . ILE A 1 123 ? 16.009 11.420 -35.660 1.00 34.97 123 ILE A O 1
ATOM 952 N N . GLN A 1 124 ? 14.690 9.722 -35.022 1.00 40.59 124 GLN A N 1
ATOM 953 C CA . GLN A 1 124 ? 15.730 9.032 -34.260 1.00 40.59 124 GLN A CA 1
ATOM 954 C C . GLN A 1 124 ? 16.720 8.419 -35.264 1.00 40.59 124 GLN A C 1
ATOM 956 O O . GLN A 1 124 ? 16.276 7.682 -36.149 1.00 40.59 124 GLN A O 1
ATOM 961 N N . PRO A 1 125 ? 18.039 8.669 -35.161 1.00 39.19 125 PRO A N 1
ATOM 962 C CA . PRO A 1 125 ? 18.998 7.813 -35.841 1.00 39.19 125 PRO A CA 1
ATOM 963 C C . PRO A 1 125 ? 18.822 6.401 -35.275 1.00 39.19 125 PRO A C 1
ATOM 965 O O . PRO A 1 125 ? 18.829 6.216 -34.057 1.00 39.19 125 PRO A O 1
ATOM 968 N N . ALA A 1 126 ? 18.593 5.433 -36.164 1.00 37.28 126 ALA A N 1
ATOM 969 C CA . ALA A 1 126 ? 18.385 4.039 -35.801 1.00 37.28 126 ALA A CA 1
ATOM 970 C C . ALA A 1 126 ? 19.504 3.583 -34.845 1.00 37.28 126 ALA A C 1
ATOM 972 O O . ALA A 1 126 ? 20.680 3.681 -35.216 1.00 37.28 126 ALA A O 1
ATOM 973 N N . PRO A 1 127 ? 19.190 3.114 -33.622 1.00 48.03 127 PRO A N 1
ATOM 974 C CA . PRO A 1 127 ? 20.188 2.416 -32.834 1.00 48.03 127 PRO A CA 1
ATOM 975 C C . PRO A 1 127 ? 20.614 1.196 -33.651 1.00 48.03 127 PRO A C 1
ATOM 977 O O . PRO A 1 127 ? 19.758 0.472 -34.161 1.00 48.03 127 PRO A O 1
ATOM 980 N N . ALA A 1 128 ? 21.927 1.015 -33.824 1.00 45.28 128 ALA A N 1
ATOM 981 C CA . ALA A 1 128 ? 22.489 -0.183 -34.434 1.00 45.28 128 ALA A CA 1
ATOM 982 C C . ALA A 1 128 ? 21.779 -1.401 -33.837 1.00 45.28 128 ALA A C 1
ATOM 984 O O . ALA A 1 128 ? 21.683 -1.493 -32.610 1.00 45.28 128 ALA A O 1
ATOM 985 N N . GLU A 1 129 ? 21.215 -2.255 -34.694 1.00 40.97 129 GLU A N 1
ATOM 986 C CA . GLU A 1 129 ? 20.408 -3.387 -34.248 1.00 40.97 129 GLU A CA 1
ATOM 987 C C . GLU A 1 129 ? 21.204 -4.175 -33.196 1.00 40.97 129 GLU A C 1
ATOM 989 O O . GLU A 1 129 ? 22.302 -4.654 -33.503 1.00 40.97 129 GLU A O 1
ATOM 994 N N . PRO A 1 130 ? 20.722 -4.256 -31.940 1.00 48.47 130 PRO A N 1
ATOM 995 C CA . PRO A 1 130 ? 21.395 -5.045 -30.926 1.00 48.47 130 PRO A CA 1
ATOM 996 C C . PRO A 1 130 ? 21.400 -6.486 -31.423 1.00 48.47 130 PRO A C 1
ATOM 998 O O . PRO A 1 130 ? 20.357 -7.046 -31.766 1.00 48.47 130 PRO A O 1
ATOM 1001 N N . SER A 1 131 ? 22.587 -7.080 -31.531 1.00 51.00 131 SER A N 1
ATOM 1002 C CA . SER A 1 131 ? 22.681 -8.470 -31.952 1.00 51.00 131 SER A CA 1
ATOM 1003 C C . SER A 1 131 ? 21.917 -9.342 -30.947 1.00 51.00 131 SER A C 1
ATOM 1005 O O . SER A 1 131 ? 22.055 -9.145 -29.739 1.00 51.00 131 SER A O 1
ATOM 1007 N N . PRO A 1 132 ? 21.164 -10.364 -31.390 1.00 56.56 132 PRO A N 1
ATOM 1008 C CA . PRO A 1 132 ? 20.399 -11.241 -30.495 1.00 56.56 132 PRO A CA 1
ATOM 1009 C C . PRO A 1 132 ? 21.270 -11.955 -29.439 1.00 56.56 132 PRO A C 1
ATOM 1011 O O . PRO A 1 132 ? 20.768 -12.410 -28.409 1.00 56.56 132 PRO A O 1
ATOM 1014 N N . ALA A 1 133 ? 22.587 -12.034 -29.667 1.00 58.59 133 ALA A N 1
ATOM 1015 C CA . ALA A 1 133 ? 23.568 -12.508 -28.694 1.00 58.59 133 ALA A CA 1
ATOM 1016 C C . ALA A 1 133 ? 23.727 -11.562 -27.484 1.00 58.59 133 ALA A C 1
ATOM 1018 O O . ALA A 1 133 ? 23.770 -12.041 -26.347 1.00 58.59 133 ALA A O 1
ATOM 1019 N N . ASP A 1 134 ? 23.736 -10.244 -27.710 1.00 66.31 134 ASP A N 1
ATOM 1020 C CA . ASP A 1 134 ? 23.835 -9.225 -26.657 1.00 66.31 134 ASP A CA 1
ATOM 1021 C C . ASP A 1 134 ? 22.559 -9.189 -25.810 1.00 66.31 134 ASP A C 1
ATOM 1023 O O . ASP A 1 134 ? 22.619 -9.106 -24.578 1.00 66.31 134 ASP A O 1
ATOM 1027 N N . ASP A 1 135 ? 21.401 -9.356 -26.454 1.00 74.31 135 ASP A N 1
ATOM 1028 C CA . ASP A 1 135 ? 20.107 -9.444 -25.779 1.00 74.31 135 ASP A CA 1
ATOM 1029 C C . ASP A 1 135 ? 20.021 -10.668 -24.870 1.00 74.31 135 ASP A C 1
ATOM 1031 O O . ASP A 1 135 ? 19.541 -10.570 -23.738 1.00 74.31 135 ASP A O 1
ATOM 1035 N N . ARG A 1 136 ? 20.521 -11.824 -25.325 1.00 78.75 136 ARG A N 1
ATOM 1036 C CA . ARG A 1 136 ? 20.559 -13.043 -24.512 1.00 78.75 136 ARG A CA 1
ATOM 1037 C C . ARG A 1 136 ? 21.462 -12.873 -23.295 1.00 78.75 136 ARG A C 1
ATOM 1039 O O . ARG A 1 136 ? 21.057 -13.230 -22.188 1.00 78.75 136 ARG A O 1
ATOM 1046 N N . GLU A 1 137 ? 22.667 -12.338 -23.474 1.00 79.31 137 GLU A N 1
ATOM 1047 C CA . GLU A 1 137 ? 23.599 -12.140 -22.363 1.00 79.31 137 GLU A CA 1
ATOM 1048 C C . GLU A 1 137 ? 23.065 -11.110 -21.353 1.00 79.31 137 GLU A C 1
ATOM 1050 O O . GLU A 1 137 ? 23.191 -11.291 -20.135 1.00 79.31 137 GLU A O 1
ATOM 1055 N N . ALA A 1 138 ? 22.414 -10.050 -21.840 1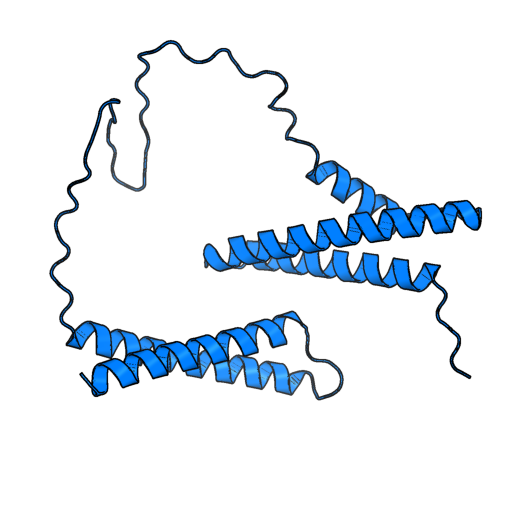.00 78.94 138 ALA A N 1
ATOM 1056 C CA . ALA A 1 138 ? 21.713 -9.082 -21.006 1.00 78.94 138 ALA A CA 1
ATOM 1057 C C . ALA A 1 138 ? 20.566 -9.738 -20.220 1.00 78.94 138 ALA A C 1
ATOM 1059 O O . ALA A 1 138 ? 20.438 -9.506 -19.013 1.00 78.94 138 ALA A O 1
ATOM 1060 N N . LEU A 1 139 ? 19.780 -10.612 -20.859 1.00 81.44 139 LEU A N 1
ATOM 1061 C CA . LEU A 1 139 ? 18.690 -11.346 -20.214 1.00 81.44 139 LEU A CA 1
ATOM 1062 C C . LEU A 1 139 ? 19.201 -12.309 -19.136 1.00 81.44 139 LEU A C 1
ATOM 1064 O O . LEU A 1 139 ? 18.640 -12.376 -18.044 1.00 81.44 139 LEU A O 1
ATOM 1068 N N . GLU A 1 140 ? 20.288 -13.032 -19.410 1.00 86.19 140 GLU A N 1
ATOM 1069 C CA . GLU A 1 140 ? 20.918 -13.938 -18.448 1.00 86.19 140 GLU A CA 1
ATOM 1070 C C . GLU A 1 140 ? 21.500 -13.166 -17.251 1.00 86.19 140 GLU A C 1
ATOM 1072 O O . GLU A 1 140 ? 21.358 -13.600 -16.103 1.00 86.19 140 GLU A O 1
ATOM 1077 N N . ARG A 1 141 ? 22.106 -11.992 -17.483 1.00 80.19 141 ARG A N 1
ATOM 1078 C CA . ARG A 1 141 ? 22.552 -11.083 -16.411 1.00 80.19 141 ARG A CA 1
ATOM 1079 C C . ARG A 1 141 ? 21.379 -10.577 -15.572 1.00 80.19 141 ARG A C 1
ATOM 1081 O O . ARG A 1 141 ? 21.473 -10.591 -14.342 1.00 80.19 141 ARG A O 1
ATOM 1088 N N . ALA A 1 142 ? 20.287 -10.163 -16.210 1.00 80.12 142 ALA A N 1
ATOM 1089 C CA . ALA A 1 142 ? 19.076 -9.717 -15.527 1.00 80.12 142 ALA A CA 1
ATOM 1090 C C . ALA A 1 142 ? 18.464 -10.841 -14.678 1.00 80.12 142 ALA A C 1
ATOM 1092 O O . ALA A 1 142 ? 18.175 -10.628 -13.502 1.00 80.12 142 ALA A O 1
ATOM 1093 N N . LEU A 1 143 ? 18.375 -12.060 -15.220 1.00 88.12 143 LEU A N 1
ATOM 1094 C CA . LEU A 1 143 ? 17.858 -13.227 -14.508 1.00 88.12 143 LEU A CA 1
ATOM 1095 C C . LEU A 1 143 ? 18.709 -13.582 -13.281 1.00 88.12 143 LEU A C 1
ATOM 1097 O O . LEU A 1 143 ? 18.164 -13.838 -12.208 1.00 88.12 143 LEU A O 1
ATOM 1101 N N . ARG A 1 144 ? 20.045 -13.549 -13.399 1.00 87.75 144 ARG A N 1
ATOM 1102 C CA . ARG A 1 144 ? 20.944 -13.772 -12.250 1.00 87.75 144 ARG A CA 1
ATOM 1103 C C . ARG A 1 144 ? 20.708 -12.754 -11.133 1.00 87.75 144 ARG A C 1
ATOM 1105 O O . ARG A 1 144 ? 20.668 -13.132 -9.965 1.00 87.75 144 ARG A O 1
ATOM 1112 N N . ARG A 1 145 ? 20.528 -11.476 -11.482 1.00 81.00 145 ARG A N 1
ATOM 1113 C CA . ARG A 1 145 ? 20.222 -10.417 -10.506 1.00 81.00 145 ARG A CA 1
ATOM 1114 C C . ARG A 1 145 ? 18.844 -10.609 -9.874 1.00 81.00 145 ARG A C 1
ATOM 1116 O O . ARG A 1 145 ? 18.735 -10.515 -8.657 1.00 81.00 145 ARG A O 1
ATOM 1123 N N . ALA A 1 146 ? 17.825 -10.921 -10.676 1.00 79.12 146 ALA A N 1
ATOM 1124 C CA . ALA A 1 146 ? 16.460 -11.134 -10.199 1.00 79.12 146 ALA A CA 1
ATOM 1125 C C . ALA A 1 146 ? 16.374 -12.311 -9.217 1.00 79.12 146 ALA A C 1
ATOM 1127 O O . ALA A 1 146 ? 15.809 -12.155 -8.140 1.00 79.12 146 ALA A O 1
ATOM 1128 N N . ARG A 1 147 ? 17.028 -13.440 -9.528 1.00 86.06 147 ARG A N 1
ATOM 1129 C CA . ARG A 1 147 ? 17.122 -14.599 -8.623 1.00 86.06 147 ARG A CA 1
ATOM 1130 C C . ARG A 1 147 ? 17.844 -14.273 -7.316 1.00 86.06 147 ARG A C 1
ATOM 1132 O O . ARG A 1 147 ? 17.410 -14.710 -6.259 1.00 86.06 147 ARG A O 1
ATOM 1139 N N . ARG A 1 148 ? 18.926 -13.487 -7.371 1.00 86.00 148 ARG A N 1
ATOM 1140 C CA . ARG A 1 148 ? 19.640 -13.055 -6.159 1.00 86.00 148 ARG A CA 1
ATOM 1141 C C . ARG A 1 148 ? 18.763 -12.173 -5.270 1.00 86.00 148 ARG A C 1
ATOM 1143 O O . ARG A 1 148 ? 18.767 -12.349 -4.062 1.00 86.00 148 ARG A O 1
ATOM 1150 N N . ALA A 1 149 ? 18.020 -11.245 -5.864 1.00 82.62 149 ALA A N 1
ATOM 1151 C CA . ALA A 1 149 ? 17.091 -10.399 -5.125 1.00 82.62 149 ALA A CA 1
ATOM 1152 C C . ALA A 1 149 ? 15.918 -11.203 -4.537 1.00 82.62 149 ALA A C 1
ATOM 1154 O O . ALA A 1 149 ? 15.544 -10.957 -3.397 1.00 82.62 149 ALA A O 1
ATOM 1155 N N . LEU A 1 150 ? 15.397 -12.199 -5.265 1.00 85.50 150 LEU A N 1
ATOM 1156 C CA . LEU A 1 150 ? 14.376 -13.112 -4.743 1.00 85.50 150 LEU A CA 1
ATOM 1157 C C . LEU A 1 150 ? 14.869 -13.860 -3.496 1.00 85.50 150 LEU A C 1
ATOM 1159 O O . LEU A 1 150 ? 14.161 -13.892 -2.499 1.00 85.50 150 LEU A O 1
ATOM 1163 N N . ALA A 1 151 ? 16.098 -14.385 -3.524 1.00 86.75 151 ALA A N 1
ATOM 1164 C CA . ALA A 1 151 ? 16.679 -15.081 -2.376 1.00 86.75 151 ALA A CA 1
ATOM 1165 C C . ALA A 1 151 ? 16.805 -14.179 -1.132 1.00 86.75 151 ALA A C 1
ATOM 1167 O O . ALA A 1 151 ? 16.563 -14.634 -0.020 1.00 86.75 151 ALA A O 1
ATOM 1168 N N . ILE A 1 152 ? 17.139 -12.897 -1.317 1.00 86.12 152 ILE A N 1
ATOM 1169 C CA . ILE A 1 152 ? 17.220 -11.919 -0.218 1.00 86.12 152 ILE A CA 1
ATOM 1170 C C . ILE A 1 152 ? 15.830 -11.650 0.373 1.00 86.12 152 ILE A C 1
ATOM 1172 O O . ILE A 1 152 ? 15.681 -11.636 1.590 1.00 86.12 152 ILE A O 1
ATOM 1176 N N . LEU A 1 153 ? 14.810 -11.470 -0.473 1.00 80.88 153 LEU A N 1
ATOM 1177 C CA . LEU A 1 153 ? 13.430 -11.273 -0.016 1.00 80.88 153 LEU A CA 1
ATOM 1178 C C . LEU A 1 153 ? 12.905 -12.506 0.732 1.00 80.88 153 LEU A C 1
ATOM 1180 O O . LEU A 1 153 ? 12.257 -12.372 1.766 1.00 80.88 153 LEU A O 1
ATOM 1184 N N . GLU A 1 154 ? 13.217 -13.710 0.249 1.00 87.69 154 GLU A N 1
ATOM 1185 C CA . GLU A 1 154 ? 12.863 -14.966 0.921 1.00 87.69 154 GLU A CA 1
ATOM 1186 C C . GLU A 1 154 ? 13.545 -15.101 2.292 1.00 87.69 154 GLU A C 1
ATOM 1188 O O . GLU A 1 154 ? 12.895 -15.502 3.257 1.00 87.69 154 GLU A O 1
ATOM 1193 N N . GLU A 1 155 ? 14.817 -14.711 2.409 1.00 87.12 155 GLU A N 1
ATOM 1194 C CA . GLU A 1 155 ? 15.546 -14.674 3.683 1.00 87.12 155 GLU A CA 1
ATOM 1195 C C . GLU A 1 155 ? 14.944 -13.654 4.660 1.00 87.12 155 GLU A C 1
ATOM 1197 O O . GLU A 1 155 ? 14.729 -13.964 5.833 1.00 87.12 155 GLU A O 1
ATOM 1202 N N . GLN A 1 156 ? 14.599 -12.458 4.173 1.00 80.19 156 GLN A N 1
ATOM 1203 C CA . GLN A 1 156 ? 13.933 -11.433 4.976 1.00 80.19 156 GLN A CA 1
ATOM 1204 C C . GLN A 1 156 ? 12.588 -11.932 5.500 1.00 80.19 156 GLN A C 1
ATOM 1206 O O . GLN A 1 156 ? 12.327 -11.827 6.695 1.00 80.19 156 GLN A O 1
ATOM 1211 N N . VAL A 1 157 ? 11.766 -12.539 4.639 1.00 82.81 157 VAL A N 1
ATOM 1212 C CA . VAL A 1 157 ? 10.474 -13.123 5.025 1.00 82.81 157 VAL A CA 1
ATOM 1213 C C . VAL A 1 157 ? 10.641 -14.253 6.042 1.00 82.81 157 VAL A C 1
ATOM 1215 O O . VAL A 1 157 ? 9.877 -14.316 7.005 1.00 82.81 157 VAL A O 1
ATOM 1218 N N . ALA A 1 158 ? 11.661 -15.102 5.892 1.00 83.31 158 ALA A N 1
ATOM 1219 C CA . ALA A 1 158 ? 11.969 -16.142 6.872 1.00 83.31 158 ALA A CA 1
ATOM 1220 C C . ALA A 1 158 ? 12.323 -15.562 8.256 1.00 83.31 158 ALA A C 1
ATOM 1222 O O . ALA A 1 158 ? 11.990 -16.171 9.275 1.00 83.31 158 ALA A O 1
ATOM 1223 N N . GLY A 1 159 ? 12.924 -14.368 8.303 1.00 81.31 159 GLY A N 1
ATOM 1224 C CA . GLY A 1 159 ? 13.237 -13.646 9.538 1.00 81.31 159 GLY A CA 1
ATOM 1225 C C . GLY A 1 159 ? 12.014 -13.175 10.337 1.00 81.31 159 GLY A C 1
ATOM 1226 O O . GLY A 1 159 ? 12.104 -13.051 11.557 1.00 81.31 159 GLY A O 1
ATOM 1227 N N . PHE A 1 160 ? 10.860 -12.966 9.693 1.00 77.75 160 PHE A N 1
ATOM 1228 C CA . PHE A 1 160 ? 9.616 -12.561 10.369 1.00 77.75 160 PHE A CA 1
ATOM 1229 C C . PHE A 1 160 ? 8.838 -13.736 10.991 1.00 77.75 160 PHE A C 1
ATOM 1231 O O . PHE A 1 160 ? 7.932 -13.528 11.802 1.00 77.75 160 PHE A O 1
ATOM 1238 N N . GLY A 1 161 ? 9.210 -14.980 10.669 1.00 68.44 161 GLY A N 1
ATOM 1239 C CA . GLY A 1 161 ? 8.559 -16.182 11.188 1.00 68.44 161 GLY A CA 1
ATOM 1240 C C . GLY A 1 161 ? 7.123 -16.387 10.682 1.00 68.44 161 GLY A C 1
ATOM 1241 O O . GLY A 1 161 ? 6.555 -15.581 9.950 1.00 68.44 161 GLY A O 1
ATOM 1242 N N . ALA A 1 162 ? 6.506 -17.505 11.078 1.00 63.28 162 ALA A N 1
ATOM 1243 C CA . ALA A 1 162 ? 5.183 -17.912 10.587 1.00 63.28 162 ALA A CA 1
ATOM 1244 C C . ALA A 1 162 ? 4.009 -17.073 11.134 1.00 63.28 162 ALA A C 1
ATOM 1246 O O . ALA A 1 162 ? 2.875 -17.264 10.698 1.00 63.28 162 ALA A O 1
ATOM 1247 N N . LEU A 1 163 ? 4.252 -16.187 12.108 1.00 66.75 163 LEU A N 1
ATOM 1248 C CA . LEU A 1 163 ? 3.186 -15.455 12.795 1.00 66.75 163 LEU A CA 1
ATOM 1249 C C . LEU A 1 163 ? 2.680 -14.247 12.001 1.00 66.75 163 LEU A C 1
ATOM 1251 O O . LEU A 1 163 ? 1.484 -13.967 12.046 1.00 66.75 163 LEU A O 1
ATOM 1255 N N . HIS A 1 164 ? 3.559 -13.520 11.302 1.00 65.38 164 HIS A N 1
ATOM 1256 C CA . HIS A 1 164 ? 3.154 -12.344 10.537 1.00 65.38 164 HIS A CA 1
ATOM 1257 C C . HIS A 1 164 ? 4.247 -11.894 9.562 1.00 65.38 164 HIS A C 1
ATOM 1259 O O . HIS A 1 164 ? 5.285 -11.394 9.985 1.00 65.38 164 HIS A O 1
ATOM 1265 N N . VAL A 1 165 ? 3.997 -12.022 8.257 1.00 76.38 165 VAL A N 1
ATOM 1266 C CA . VAL A 1 165 ? 4.855 -11.423 7.225 1.00 76.38 165 VAL A CA 1
ATOM 1267 C C . VAL A 1 165 ? 4.261 -10.066 6.835 1.00 76.38 165 VAL A C 1
ATOM 1269 O O . VAL A 1 165 ? 3.071 -10.018 6.511 1.00 76.38 165 VAL A O 1
ATOM 1272 N N . PRO A 1 166 ? 5.049 -8.976 6.836 1.00 77.12 166 PRO A N 1
ATOM 1273 C CA . PRO A 1 166 ? 4.586 -7.672 6.377 1.00 77.12 166 PRO A CA 1
ATOM 1274 C C . PRO A 1 166 ? 4.029 -7.723 4.949 1.00 77.12 166 PRO A C 1
ATOM 1276 O O . PRO A 1 166 ? 4.633 -8.327 4.060 1.00 77.12 166 PRO A O 1
ATOM 1279 N N . ALA A 1 167 ? 2.898 -7.053 4.716 1.00 74.25 167 ALA A N 1
ATOM 1280 C CA . ALA A 1 167 ? 2.210 -7.074 3.423 1.00 74.25 167 ALA A CA 1
ATOM 1281 C C . ALA A 1 167 ? 3.102 -6.582 2.270 1.00 74.25 167 ALA A C 1
ATOM 1283 O O . ALA A 1 167 ? 3.091 -7.175 1.195 1.00 74.25 167 ALA A O 1
ATOM 1284 N N . HIS A 1 168 ? 3.933 -5.560 2.501 1.00 74.12 168 HIS A N 1
ATOM 1285 C CA . HIS A 1 168 ? 4.870 -5.068 1.488 1.00 74.12 168 HIS A CA 1
ATOM 1286 C C . HIS A 1 168 ? 5.894 -6.140 1.073 1.00 74.12 168 HIS A C 1
ATOM 1288 O O . HIS A 1 168 ? 6.135 -6.310 -0.116 1.00 74.12 168 HIS A O 1
ATOM 1294 N N . LEU A 1 169 ? 6.420 -6.936 2.016 1.00 78.94 169 LEU A N 1
ATOM 1295 C CA . LEU A 1 169 ? 7.350 -8.031 1.707 1.00 78.94 169 LEU A CA 1
ATOM 1296 C C . LEU A 1 169 ? 6.672 -9.179 0.960 1.00 78.94 169 LEU A C 1
ATOM 1298 O O . LEU A 1 169 ? 7.287 -9.769 0.077 1.00 78.94 169 LEU A O 1
ATOM 1302 N N . GLN A 1 170 ? 5.415 -9.499 1.284 1.00 77.81 170 GLN A N 1
ATOM 1303 C CA . GLN A 1 170 ? 4.655 -10.495 0.519 1.00 77.81 170 GLN A CA 1
ATOM 1304 C C . GLN A 1 170 ? 4.450 -10.050 -0.930 1.00 77.81 170 GLN A C 1
ATOM 1306 O O . GLN A 1 170 ? 4.698 -10.836 -1.843 1.00 77.81 170 GLN A O 1
ATOM 1311 N N . ILE A 1 171 ? 4.069 -8.786 -1.131 1.00 77.75 171 ILE A N 1
ATOM 1312 C CA . ILE A 1 171 ? 3.878 -8.198 -2.460 1.00 77.75 171 ILE A CA 1
ATOM 1313 C C . ILE A 1 171 ?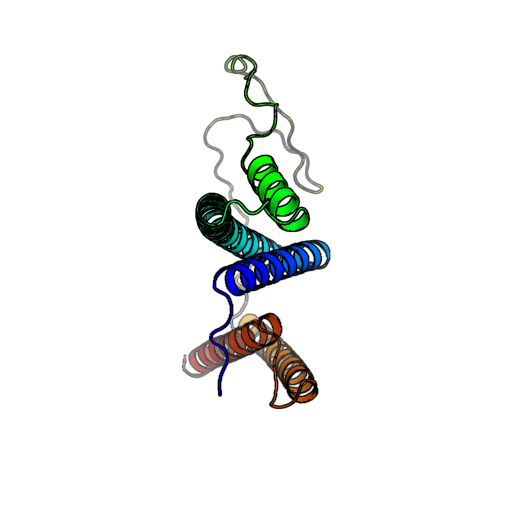 5.200 -8.202 -3.239 1.00 77.75 171 ILE A C 1
ATOM 1315 O O . ILE A 1 171 ? 5.248 -8.683 -4.369 1.00 77.75 171 ILE A O 1
ATOM 1319 N N . GLU A 1 172 ? 6.298 -7.739 -2.634 1.00 80.50 172 GLU A N 1
ATOM 1320 C CA . GLU A 1 172 ? 7.612 -7.721 -3.290 1.00 80.50 172 GLU A CA 1
ATOM 1321 C C . GLU A 1 172 ? 8.096 -9.124 -3.679 1.00 80.50 172 GLU A C 1
ATOM 1323 O O . GLU A 1 172 ? 8.675 -9.316 -4.750 1.00 80.50 172 GLU A O 1
ATOM 1328 N N . LEU A 1 173 ? 7.844 -10.120 -2.832 1.00 85.00 173 LEU A N 1
ATOM 1329 C CA . LEU A 1 173 ? 8.244 -11.502 -3.068 1.00 85.00 173 LEU A CA 1
ATOM 1330 C C . LEU A 1 173 ? 7.435 -12.152 -4.198 1.00 85.00 173 LEU A C 1
ATOM 1332 O O . LEU A 1 173 ? 8.009 -12.855 -5.035 1.00 85.00 173 LEU A O 1
ATOM 1336 N N . GLU A 1 174 ? 6.130 -11.890 -4.264 1.00 85.00 174 GLU A N 1
ATOM 1337 C CA . GLU A 1 174 ? 5.268 -12.343 -5.359 1.00 85.00 174 GLU A CA 1
ATOM 1338 C C . GLU A 1 174 ? 5.674 -11.695 -6.690 1.00 85.00 174 GLU A C 1
ATOM 1340 O O . GLU A 1 174 ? 5.967 -12.404 -7.658 1.00 85.00 174 GLU A O 1
ATOM 1345 N N . GLU A 1 175 ? 5.851 -10.371 -6.715 1.00 78.50 175 GLU A N 1
ATOM 1346 C CA . GLU A 1 175 ? 6.316 -9.653 -7.907 1.00 78.50 175 GLU A CA 1
ATOM 1347 C C . GLU A 1 175 ? 7.690 -10.153 -8.379 1.00 78.50 175 GLU A C 1
ATOM 1349 O O . GLU A 1 175 ? 7.943 -10.302 -9.582 1.00 78.50 175 GLU A O 1
ATOM 1354 N N . LYS A 1 176 ? 8.606 -10.446 -7.446 1.00 87.44 176 LYS A N 1
ATOM 1355 C CA . LYS A 1 176 ? 9.944 -10.919 -7.811 1.00 87.44 176 LYS A CA 1
ATOM 1356 C C . LYS A 1 176 ? 9.924 -12.326 -8.394 1.00 87.44 176 LYS A C 1
ATOM 1358 O O . LYS A 1 176 ? 10.694 -12.608 -9.318 1.00 87.44 176 LYS A O 1
ATOM 1363 N N . ARG A 1 177 ? 9.029 -13.191 -7.911 1.00 86.94 177 ARG A N 1
ATOM 1364 C CA . ARG A 1 177 ? 8.791 -14.522 -8.490 1.00 86.94 177 ARG A CA 1
ATOM 1365 C C . ARG A 1 177 ? 8.245 -14.418 -9.909 1.00 86.94 177 ARG A C 1
ATOM 1367 O O . ARG A 1 177 ? 8.755 -15.103 -10.797 1.00 86.94 177 ARG A O 1
ATOM 1374 N N . GLU A 1 178 ? 7.288 -13.526 -10.150 1.00 87.12 178 GLU A N 1
ATOM 1375 C CA . GLU A 1 178 ? 6.762 -13.275 -11.496 1.00 87.12 178 GLU A CA 1
ATOM 1376 C C . GLU A 1 178 ? 7.832 -12.730 -12.449 1.00 87.12 178 GLU A C 1
ATOM 1378 O O . GLU A 1 178 ? 7.928 -13.158 -13.603 1.00 87.12 178 GLU A O 1
ATOM 1383 N N . GLU A 1 179 ? 8.679 -11.809 -11.983 1.00 82.06 179 GLU A N 1
ATOM 1384 C CA . GLU A 1 179 ? 9.780 -11.276 -12.784 1.00 82.06 179 GLU A CA 1
ATOM 1385 C C . GLU A 1 179 ? 10.774 -12.372 -13.190 1.00 82.06 179 GLU A C 1
ATOM 1387 O O . GLU A 1 179 ? 11.157 -12.445 -14.363 1.00 82.06 179 GLU A O 1
ATOM 1392 N N . VAL A 1 180 ? 11.164 -13.243 -12.253 1.00 89.31 180 VAL A N 1
ATOM 1393 C CA . VAL A 1 180 ? 12.025 -14.400 -12.541 1.00 89.31 180 VAL A CA 1
ATOM 1394 C C . VAL A 1 180 ? 11.353 -15.315 -13.564 1.00 89.31 180 VAL A C 1
ATOM 1396 O O . VAL A 1 180 ? 11.970 -15.624 -14.584 1.00 89.31 180 VAL A O 1
ATOM 1399 N N . ALA A 1 181 ? 10.080 -15.667 -13.365 1.00 88.81 181 ALA A N 1
ATOM 1400 C CA . ALA A 1 181 ? 9.334 -16.526 -14.284 1.00 88.81 181 ALA A CA 1
ATOM 1401 C C . ALA A 1 181 ? 9.246 -15.932 -15.701 1.00 88.81 181 ALA A C 1
ATOM 1403 O O . ALA A 1 181 ? 9.456 -16.631 -16.695 1.00 88.81 181 ALA A O 1
ATOM 1404 N N . ARG A 1 182 ? 9.007 -14.621 -15.818 1.00 88.62 182 ARG A N 1
ATOM 1405 C CA . ARG A 1 182 ? 8.958 -13.905 -17.101 1.00 88.62 182 ARG A CA 1
ATOM 1406 C C . ARG A 1 182 ? 10.310 -13.906 -17.812 1.00 88.62 182 ARG A C 1
ATOM 1408 O O . ARG A 1 182 ? 10.369 -14.148 -19.020 1.00 88.62 182 ARG A O 1
ATOM 1415 N N . LEU A 1 183 ? 11.394 -13.624 -17.087 1.00 85.44 183 LEU A N 1
ATOM 1416 C CA . LEU A 1 183 ? 12.750 -13.636 -17.643 1.00 85.44 183 LEU A CA 1
ATOM 1417 C C . LEU A 1 183 ? 13.155 -15.049 -18.082 1.00 85.44 183 LEU A C 1
ATOM 1419 O O . LEU A 1 183 ? 13.717 -15.217 -19.164 1.00 85.44 183 LEU A O 1
ATOM 1423 N N . GLU A 1 184 ? 12.811 -16.070 -17.299 1.00 90.12 184 GLU A N 1
ATOM 1424 C CA . GLU A 1 184 ? 13.034 -17.474 -17.654 1.00 90.12 184 GLU A CA 1
ATOM 1425 C C . GLU A 1 184 ? 12.241 -17.892 -18.891 1.00 90.12 184 GLU A C 1
ATOM 1427 O O . GLU A 1 184 ? 12.800 -18.524 -19.789 1.00 90.12 184 GLU A O 1
ATOM 1432 N N . ALA A 1 185 ? 10.965 -17.508 -18.982 1.00 90.62 185 ALA A N 1
ATOM 1433 C CA . ALA A 1 185 ? 10.126 -17.789 -20.142 1.00 90.62 185 ALA A CA 1
ATOM 1434 C C . ALA A 1 185 ? 10.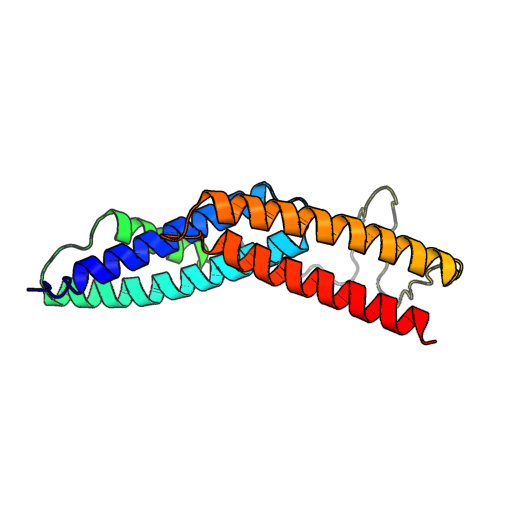700 -17.154 -21.416 1.00 90.62 185 ALA A C 1
ATOM 1436 O O . ALA A 1 185 ? 10.805 -17.819 -22.449 1.00 90.62 185 ALA A O 1
ATOM 1437 N N . ARG A 1 186 ? 11.145 -15.895 -21.332 1.00 85.88 186 ARG A N 1
ATOM 1438 C CA . ARG A 1 186 ? 11.754 -15.176 -22.457 1.00 85.88 186 ARG A CA 1
ATOM 1439 C C . ARG A 1 186 ? 13.104 -15.774 -22.867 1.00 85.88 186 ARG A C 1
ATOM 1441 O O . ARG A 1 186 ? 13.346 -15.944 -24.060 1.00 85.88 186 ARG A O 1
ATOM 1448 N N . LEU A 1 187 ? 13.935 -16.194 -21.909 1.00 88.19 187 LEU A N 1
ATOM 1449 C CA . LEU A 1 187 ? 15.189 -16.901 -22.199 1.00 88.19 187 LEU A CA 1
ATOM 1450 C C . LEU A 1 187 ? 14.935 -18.274 -22.841 1.00 88.19 187 LEU A C 1
ATOM 1452 O O . LEU A 1 187 ? 15.643 -18.681 -23.760 1.00 88.19 187 LEU A O 1
ATOM 1456 N N . LYS A 1 188 ? 13.909 -18.995 -22.375 1.00 87.25 188 LYS A N 1
ATOM 1457 C CA . LYS A 1 188 ? 13.503 -20.292 -22.928 1.00 87.25 188 LYS A CA 1
ATOM 1458 C C . LYS A 1 188 ? 12.965 -20.158 -24.351 1.00 87.25 188 LYS A C 1
ATOM 1460 O O . LYS A 1 188 ? 13.261 -21.020 -25.172 1.00 87.25 188 LYS A O 1
ATOM 1465 N N . ALA A 1 189 ? 12.218 -19.095 -24.648 1.00 86.38 189 ALA A N 1
ATOM 1466 C CA . ALA A 1 189 ? 11.761 -18.787 -26.001 1.00 86.38 189 ALA A CA 1
ATOM 1467 C C . ALA A 1 189 ? 12.947 -18.519 -26.944 1.00 86.38 189 ALA A C 1
ATOM 1469 O O . ALA A 1 189 ? 13.010 -19.121 -28.009 1.00 86.38 189 ALA A O 1
ATOM 1470 N N . MET A 1 190 ? 13.940 -17.734 -26.507 1.00 79.94 190 MET A N 1
ATOM 1471 C CA . MET A 1 190 ? 15.169 -17.472 -27.276 1.00 79.94 190 MET A CA 1
ATOM 1472 C C . MET A 1 190 ? 16.077 -18.695 -27.465 1.00 79.94 190 MET A C 1
ATOM 1474 O O . MET A 1 190 ? 16.898 -18.700 -28.369 1.00 79.94 190 MET A O 1
ATOM 1478 N N . ARG A 1 191 ? 15.970 -19.727 -26.618 1.00 75.75 191 ARG A N 1
ATOM 1479 C CA . ARG A 1 191 ? 16.684 -21.006 -26.812 1.00 75.75 191 ARG A CA 1
ATOM 1480 C C . ARG A 1 191 ? 15.963 -21.976 -27.750 1.00 75.75 191 ARG A C 1
ATOM 1482 O O . ARG A 1 191 ? 16.558 -22.981 -28.125 1.00 75.75 191 ARG A O 1
ATOM 1489 N N . LYS A 1 192 ? 14.675 -21.749 -28.015 1.00 66.88 192 LYS A N 1
ATOM 1490 C CA . LYS A 1 192 ? 13.838 -22.600 -28.874 1.00 66.88 192 LYS A CA 1
ATOM 1491 C C . LYS A 1 192 ? 13.675 -22.049 -30.294 1.00 66.88 192 LYS A C 1
ATOM 1493 O O . LYS A 1 192 ? 13.218 -22.806 -31.147 1.00 66.88 192 LYS A O 1
ATOM 1498 N N . ALA A 1 193 ? 13.977 -20.768 -30.495 1.00 54.50 193 ALA A N 1
ATOM 1499 C CA . ALA A 1 193 ? 14.105 -20.119 -31.797 1.00 54.50 193 ALA A CA 1
ATOM 1500 C C . ALA A 1 193 ? 15.517 -20.338 -32.350 1.00 54.50 193 ALA A C 1
ATOM 1502 O O . ALA A 1 193 ? 15.631 -20.461 -33.586 1.00 54.50 193 ALA A O 1
#

Radius of gyration: 25.6 Å; chains: 1; bounding box: 49×58×63 Å

Secondary structure (DSSP, 8-state):
--PPPPHHHHHHHHHHHHHHHHHHHHHHHHH---HHHHHHHHHHHHHHHHHHHHHHHHHHHHHHHHT-PPPHHHHHHHHHHHHHHSPPTTSS-PPPPPPTT---EEEETTEEEE--SS-----PPPP-PPPHHHHHHHHHHHHHHHHHHHHHHHHHHHHHTTT---HHHHHHHHHHHHHHHHHHHHHHHHHH-

Foldseek 3Di:
DDPPPDPLVVLVVLLVVLVVLLVVLVVCLVVDPDPVSNVVSVVSSVVSLVVLQVSLVVNVVVCVVVVHDDDPVSVVSVVVSVVVPDDPPPPVDDDPPPPPDDWDWDDDPPDTDTDDDDDDDPPDPDDDPDPVVNVLVVLVVVLVVLVVVLVVLVVVQVVVPPPDGDPVSVVVNVVSVVVNVVSVVVSVVSVVD

Sequence (193 aa):
MTSTPDPKSDLEHRIRAAYRLIQEYEELMLTASDPKAKVRYRREAAQQWDLIEQWVASYQALCQRLDEPMAEEIRQIAALAVSRKAPPPSEAAAPPPPATGATYQVQIGQATGIAIGDGAQVIQPAPAEPSPADDREALERALRRARRALAILEEQVAGFGALHVPAHLQIELEEKREEVARLEARLKAMRKA